Protein AF-A0A5C7PQ08-F1 (afdb_monomer)

Structure (mmCIF, N/CA/C/O backbone):
data_AF-A0A5C7PQ08-F1
#
_entry.id   AF-A0A5C7PQ08-F1
#
loop_
_atom_site.group_PDB
_atom_site.id
_atom_site.type_symbol
_atom_site.label_atom_id
_atom_site.label_alt_id
_atom_site.label_comp_id
_atom_site.label_asym_id
_atom_site.label_entity_id
_atom_site.label_seq_id
_atom_site.pdbx_PDB_ins_code
_atom_site.Cartn_x
_atom_site.Cartn_y
_atom_site.Cartn_z
_atom_site.occupancy
_atom_site.B_iso_or_equiv
_atom_site.auth_seq_id
_atom_site.auth_comp_id
_atom_site.auth_asym_id
_atom_site.auth_atom_id
_atom_site.pdbx_PDB_model_num
ATOM 1 N N . MET A 1 1 ? 17.389 19.402 21.544 1.00 54.69 1 MET A N 1
ATOM 2 C CA . MET A 1 1 ? 16.639 20.593 21.076 1.00 54.69 1 MET A CA 1
ATOM 3 C C . MET A 1 1 ? 16.617 20.713 19.547 1.00 54.69 1 MET A C 1
ATOM 5 O O . MET A 1 1 ? 15.535 20.785 18.984 1.00 54.69 1 MET A O 1
ATOM 9 N N . LEU A 1 2 ? 17.767 20.654 18.856 1.00 36.47 2 LEU A N 1
ATOM 10 C CA . LEU A 1 2 ? 17.849 20.823 17.391 1.00 36.47 2 LEU A CA 1
ATOM 11 C C . LEU A 1 2 ? 17.079 19.755 16.574 1.00 36.47 2 LEU A C 1
ATOM 13 O O . LEU A 1 2 ? 16.359 20.100 15.644 1.00 36.47 2 LEU A O 1
ATOM 17 N N . GLN A 1 3 ? 17.155 18.473 16.960 1.00 40.12 3 GLN A N 1
ATOM 18 C CA . GLN A 1 3 ? 16.410 17.384 16.296 1.00 40.12 3 GLN A CA 1
ATOM 19 C C . GLN A 1 3 ? 14.885 17.507 16.445 1.00 40.12 3 GLN A C 1
ATOM 21 O O . GLN A 1 3 ? 14.147 17.233 15.501 1.00 40.12 3 GLN A O 1
ATOM 26 N N . GLN A 1 4 ? 14.403 17.959 17.608 1.00 39.12 4 GLN A N 1
ATOM 27 C CA . GLN A 1 4 ? 12.971 18.180 17.836 1.00 39.12 4 GLN A CA 1
ATOM 28 C C . GLN A 1 4 ? 12.444 19.338 16.982 1.00 39.12 4 GLN A C 1
ATOM 30 O O . GLN A 1 4 ? 11.354 19.235 16.430 1.00 39.12 4 GLN A O 1
ATOM 35 N N . LEU A 1 5 ? 13.236 20.401 16.801 1.00 36.16 5 LEU A N 1
ATOM 36 C CA . LEU A 1 5 ? 12.884 21.512 15.914 1.00 36.16 5 LEU A CA 1
ATOM 37 C C . LEU A 1 5 ? 12.852 21.089 14.439 1.00 36.16 5 LEU A C 1
ATOM 39 O O . LEU A 1 5 ? 11.948 21.504 13.723 1.00 36.16 5 LEU A O 1
ATOM 43 N N . GLN A 1 6 ? 13.766 20.220 13.991 1.00 44.16 6 GLN A N 1
ATOM 44 C CA . GLN A 1 6 ? 13.742 19.672 12.627 1.00 44.16 6 GLN A CA 1
ATOM 45 C C . GLN A 1 6 ? 12.519 18.777 12.374 1.00 44.16 6 GLN A C 1
ATOM 47 O O . GLN A 1 6 ? 11.877 18.911 11.333 1.00 44.16 6 GLN A O 1
ATOM 52 N N . GLN A 1 7 ? 12.145 17.919 13.332 1.00 44.28 7 GLN A N 1
ATOM 53 C CA . GLN A 1 7 ? 10.903 17.140 13.245 1.00 44.28 7 GLN A CA 1
ATOM 54 C C . GLN A 1 7 ? 9.663 18.038 13.241 1.00 44.28 7 GLN A C 1
ATOM 56 O O . GLN A 1 7 ? 8.755 17.820 12.442 1.00 44.28 7 GLN A O 1
ATOM 61 N N . LEU A 1 8 ? 9.623 19.071 14.088 1.00 41.91 8 LEU A N 1
ATOM 62 C CA . LEU A 1 8 ? 8.496 20.000 14.143 1.00 41.91 8 LEU A CA 1
ATOM 63 C C . LEU A 1 8 ? 8.355 20.788 12.831 1.00 41.91 8 LEU A C 1
ATOM 65 O O . LEU A 1 8 ? 7.246 20.938 12.324 1.00 41.91 8 LEU A O 1
ATOM 69 N N . LEU A 1 9 ? 9.470 21.238 12.246 1.00 45.88 9 LEU A N 1
ATOM 70 C CA . LEU A 1 9 ? 9.483 21.941 10.961 1.00 45.88 9 LEU A CA 1
ATOM 71 C C . LEU A 1 9 ? 9.008 21.032 9.816 1.00 45.88 9 LEU A C 1
ATOM 73 O O . LEU A 1 9 ? 8.234 21.471 8.966 1.00 45.88 9 LEU A O 1
ATOM 77 N N . LEU A 1 10 ? 9.415 19.757 9.827 1.00 47.03 10 LEU A N 1
ATOM 78 C CA . LEU A 1 10 ? 8.931 18.742 8.890 1.00 47.03 10 LEU A CA 1
ATOM 79 C C . LEU A 1 10 ? 7.412 18.556 9.028 1.00 47.03 10 LEU A C 1
ATOM 81 O O . LEU A 1 10 ? 6.697 18.646 8.037 1.00 47.03 10 LEU A O 1
ATOM 85 N N . ILE A 1 11 ? 6.897 18.398 10.252 1.00 55.03 11 ILE A N 1
ATOM 86 C CA . ILE A 1 11 ? 5.456 18.253 10.529 1.00 55.03 11 ILE A CA 1
ATOM 87 C C . ILE A 1 11 ? 4.662 19.488 10.070 1.00 55.03 11 ILE A C 1
ATOM 89 O O . ILE A 1 11 ? 3.579 19.351 9.496 1.00 55.03 11 ILE A O 1
ATOM 93 N N . VAL A 1 12 ? 5.179 20.699 10.300 1.00 50.94 12 VAL A N 1
ATOM 94 C CA . VAL A 1 12 ? 4.525 21.954 9.885 1.00 50.94 12 VAL A CA 1
ATOM 95 C C . VAL A 1 12 ? 4.503 22.092 8.360 1.00 50.94 12 VAL A C 1
ATOM 97 O O . VAL A 1 12 ? 3.466 22.461 7.804 1.00 50.94 12 VAL A O 1
ATOM 100 N N . ASN A 1 13 ? 5.594 21.742 7.673 1.00 47.81 13 ASN A N 1
ATOM 101 C CA . ASN A 1 13 ? 5.648 21.744 6.209 1.00 47.81 13 ASN A CA 1
ATOM 102 C C . ASN A 1 13 ? 4.727 20.678 5.599 1.00 47.81 13 ASN A C 1
ATOM 104 O O . ASN A 1 13 ? 4.010 20.968 4.643 1.00 47.81 13 ASN A O 1
ATOM 108 N N . LEU A 1 14 ? 4.650 19.491 6.210 1.00 53.38 14 LEU A N 1
ATOM 109 C CA . LEU A 1 14 ? 3.716 18.437 5.809 1.00 53.38 14 LEU A CA 1
ATOM 110 C C . LEU A 1 14 ? 2.252 18.894 5.915 1.00 53.38 14 LEU A C 1
ATOM 112 O O . LEU A 1 14 ? 1.436 18.511 5.084 1.00 53.38 14 LEU A O 1
ATOM 116 N N . ARG A 1 15 ? 1.891 19.730 6.902 1.00 51.47 15 ARG A N 1
ATOM 117 C CA . ARG A 1 15 ? 0.507 20.214 7.084 1.00 51.47 15 ARG A CA 1
ATOM 118 C C . ARG A 1 15 ? 0.070 21.268 6.064 1.00 51.47 15 ARG A C 1
ATOM 120 O O . ARG A 1 15 ? -1.114 21.300 5.743 1.00 51.47 15 ARG A O 1
ATOM 127 N N . LYS A 1 16 ? 0.978 22.107 5.556 1.00 46.09 16 LYS A N 1
ATOM 128 C CA . LYS A 1 16 ? 0.630 23.223 4.653 1.00 46.09 16 LYS A CA 1
ATOM 129 C C . LYS A 1 16 ? 0.337 22.812 3.205 1.00 46.09 16 LYS A C 1
ATOM 1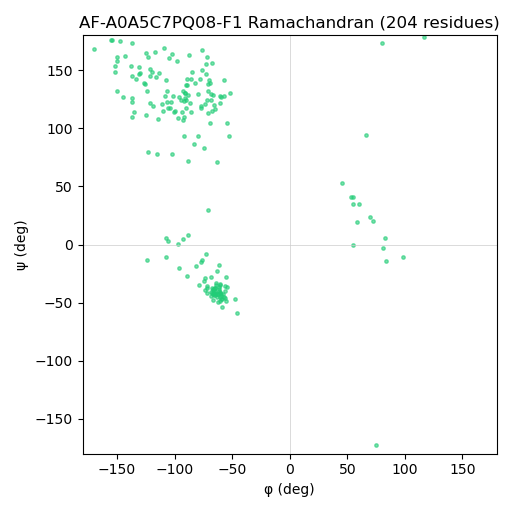31 O O . LYS A 1 16 ? -0.251 23.605 2.484 1.00 46.09 16 LYS A O 1
ATOM 136 N N . ASN A 1 17 ? 0.694 21.595 2.791 1.00 48.34 17 ASN A N 1
ATOM 137 C CA . ASN A 1 17 ? 0.683 21.215 1.373 1.00 48.34 17 ASN A CA 1
ATOM 138 C C . ASN A 1 17 ? -0.450 20.244 0.960 1.00 48.34 17 ASN A C 1
ATOM 140 O O . ASN A 1 17 ? -0.489 19.794 -0.179 1.00 48.34 17 ASN A O 1
ATOM 144 N N . TYR A 1 18 ? -1.392 19.896 1.842 1.00 47.91 18 TYR A N 1
ATOM 145 C CA . TYR A 1 18 ? -2.440 18.904 1.539 1.00 47.91 18 TYR A CA 1
ATOM 146 C C . TYR A 1 18 ? -3.701 19.502 0.887 1.00 47.91 18 TYR A C 1
ATOM 148 O O . TYR A 1 18 ? -4.767 19.495 1.496 1.00 47.91 18 TYR A O 1
ATOM 156 N N . ASP A 1 19 ? -3.602 19.913 -0.378 1.00 44.25 19 ASP A N 1
ATOM 157 C CA . ASP A 1 19 ? -4.762 20.166 -1.250 1.00 44.25 19 ASP A CA 1
ATOM 158 C C . ASP A 1 19 ? -4.951 18.998 -2.228 1.00 44.25 19 ASP A C 1
ATOM 160 O O . ASP A 1 19 ? -4.548 19.065 -3.384 1.00 44.25 19 ASP A O 1
ATOM 164 N N . GLY A 1 20 ? -5.522 17.888 -1.739 1.00 46.56 20 GLY A N 1
ATOM 165 C CA . GLY A 1 20 ? -6.242 16.861 -2.521 1.00 46.56 20 GLY A CA 1
ATOM 166 C C . GLY A 1 20 ? -5.563 16.168 -3.720 1.00 46.56 20 GLY A C 1
ATOM 167 O O . GLY A 1 20 ? -6.192 15.313 -4.338 1.00 46.56 20 GLY A O 1
ATOM 168 N N . GLY A 1 21 ? -4.317 16.494 -4.065 1.00 48.38 21 GLY A N 1
ATOM 169 C CA . GLY A 1 21 ? -3.611 16.018 -5.252 1.00 48.38 21 GLY A CA 1
ATOM 170 C C . GLY A 1 21 ? -2.320 15.276 -4.912 1.00 48.38 21 GLY A C 1
ATOM 171 O O . GLY A 1 21 ? -1.615 15.616 -3.967 1.00 48.38 21 GLY A O 1
ATOM 172 N N . SER A 1 22 ? -2.000 14.253 -5.712 1.00 56.38 22 SER A N 1
ATOM 173 C CA . SER A 1 22 ? -0.781 13.437 -5.617 1.00 56.38 22 SER A CA 1
ATOM 174 C C . SER A 1 22 ? 0.493 14.299 -5.613 1.00 56.38 22 SER A C 1
ATOM 176 O O . SER A 1 22 ? 1.058 14.585 -6.672 1.00 56.38 22 SER A O 1
ATOM 178 N N . MET A 1 23 ? 1.001 14.647 -4.433 1.00 60.62 23 MET A N 1
ATOM 179 C CA . MET A 1 23 ? 2.269 15.363 -4.295 1.00 60.62 23 MET A CA 1
ATOM 180 C C . MET A 1 23 ? 3.476 14.445 -4.507 1.00 60.62 23 MET A C 1
ATOM 182 O O . MET A 1 23 ? 3.423 13.246 -4.226 1.00 60.62 23 MET A O 1
ATOM 186 N N . ARG A 1 24 ? 4.576 15.024 -5.000 1.00 70.50 24 ARG A N 1
ATOM 187 C CA . ARG A 1 24 ? 5.900 14.389 -4.966 1.00 70.50 24 ARG A CA 1
ATOM 188 C C . ARG A 1 24 ? 6.362 14.316 -3.513 1.00 70.50 24 ARG A C 1
ATOM 190 O O . ARG A 1 24 ? 6.352 15.337 -2.838 1.00 70.50 24 ARG A O 1
ATOM 197 N N . LEU A 1 25 ? 6.788 13.137 -3.074 1.00 83.50 25 LEU A N 1
ATOM 198 C CA . LEU A 1 25 ? 7.437 12.968 -1.776 1.00 83.50 25 LEU A CA 1
ATOM 199 C C . LEU A 1 25 ? 8.942 13.151 -1.934 1.00 83.50 25 LEU A C 1
ATOM 201 O O . LEU A 1 25 ? 9.544 12.616 -2.870 1.00 83.50 25 LEU A O 1
ATOM 205 N N . SER A 1 26 ? 9.560 13.875 -1.005 1.00 88.19 26 SER A N 1
ATOM 206 C CA . SER A 1 26 ? 10.999 13.764 -0.788 1.00 88.19 26 SER A CA 1
ATOM 207 C C . SER A 1 26 ? 11.331 12.429 -0.118 1.00 88.19 26 SER A C 1
ATOM 209 O O . SER A 1 26 ? 10.485 11.778 0.501 1.00 88.19 26 SER A O 1
ATOM 211 N N . ARG A 1 27 ? 12.601 12.022 -0.205 1.00 88.00 27 ARG A N 1
ATOM 212 C CA . ARG A 1 27 ? 13.084 10.808 0.463 1.00 88.00 27 ARG A CA 1
ATOM 213 C C . ARG A 1 27 ? 12.846 10.850 1.977 1.00 88.00 27 ARG A C 1
ATOM 215 O O . ARG A 1 27 ? 12.380 9.866 2.535 1.00 88.00 27 ARG A O 1
ATOM 222 N N . ALA A 1 28 ? 13.144 11.980 2.619 1.00 89.31 28 ALA A N 1
ATOM 223 C CA . ALA A 1 28 ? 12.996 12.130 4.064 1.00 89.31 28 ALA A CA 1
ATOM 224 C C . ALA A 1 28 ? 11.524 12.061 4.505 1.00 89.31 28 ALA A C 1
ATOM 226 O O . ALA A 1 28 ? 11.219 11.450 5.525 1.00 89.31 28 ALA A O 1
ATOM 227 N N . GLU A 1 29 ? 10.602 12.639 3.727 1.00 90.25 29 GLU A N 1
ATOM 228 C CA . GLU A 1 29 ? 9.163 12.532 4.001 1.00 90.25 29 GLU A CA 1
ATOM 229 C C . GLU A 1 29 ? 8.667 11.097 3.838 1.00 90.25 29 GLU A C 1
ATOM 231 O O . GLU A 1 29 ? 7.919 10.616 4.686 1.00 90.25 29 GLU A O 1
ATOM 236 N N . LEU A 1 30 ? 9.112 10.391 2.791 1.00 91.19 30 LEU A N 1
ATOM 237 C CA . LEU A 1 30 ? 8.786 8.978 2.616 1.00 91.19 30 LEU A CA 1
ATOM 238 C C . LEU A 1 30 ? 9.276 8.154 3.814 1.00 91.19 30 LEU A C 1
ATOM 240 O O . LEU A 1 30 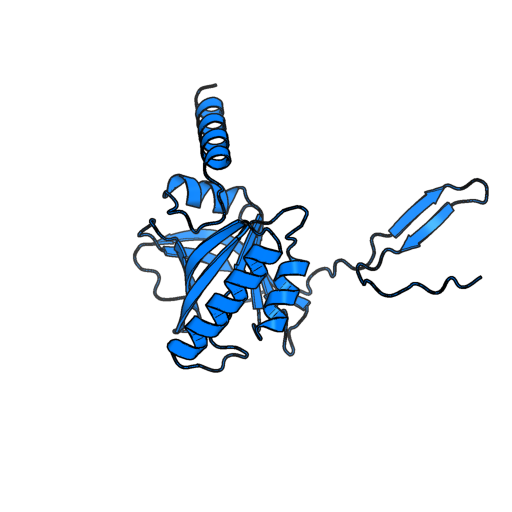? 8.476 7.464 4.434 1.00 91.19 30 LEU A O 1
ATOM 244 N N . GLU A 1 31 ? 10.557 8.254 4.175 1.00 91.69 31 GLU A N 1
ATOM 245 C CA . GLU A 1 31 ? 11.129 7.523 5.316 1.00 91.69 31 GLU A CA 1
ATOM 246 C C . GLU A 1 31 ? 10.387 7.851 6.623 1.00 91.69 31 GLU A C 1
ATOM 248 O O . GLU A 1 31 ? 10.030 6.944 7.379 1.00 91.69 31 GLU A O 1
ATOM 253 N N . HIS A 1 32 ? 10.067 9.129 6.856 1.00 91.12 32 HIS A N 1
ATOM 254 C CA . HIS A 1 32 ? 9.273 9.549 8.007 1.00 91.12 32 HIS A CA 1
ATOM 255 C C . HIS A 1 32 ? 7.891 8.889 8.020 1.00 91.12 32 HIS A C 1
ATOM 257 O O . HIS A 1 32 ? 7.473 8.366 9.055 1.00 91.12 32 HIS A O 1
ATOM 263 N N . HIS A 1 33 ? 7.186 8.889 6.888 1.00 91.50 33 HIS A N 1
ATOM 264 C CA . HIS A 1 33 ? 5.879 8.258 6.780 1.00 91.50 33 HIS A CA 1
ATOM 265 C C . HIS A 1 33 ? 5.959 6.754 7.037 1.00 91.50 33 HIS A C 1
ATOM 267 O O . HIS A 1 33 ? 5.209 6.257 7.878 1.00 91.50 33 HIS A O 1
ATOM 273 N N . LEU A 1 34 ? 6.885 6.050 6.381 1.00 91.44 34 LEU A N 1
ATOM 274 C CA . LEU A 1 34 ? 7.068 4.603 6.526 1.00 91.44 34 LEU A CA 1
ATOM 275 C C . LEU A 1 34 ? 7.311 4.196 7.991 1.00 91.44 34 LEU A C 1
ATOM 277 O O . LEU A 1 34 ? 6.822 3.158 8.432 1.00 91.44 34 LEU A O 1
ATOM 281 N N . GLN A 1 35 ? 8.020 5.025 8.761 1.00 91.19 35 GLN A N 1
ATOM 282 C CA . GLN A 1 35 ? 8.360 4.738 10.158 1.00 91.19 35 GLN A CA 1
ATOM 283 C C . GLN A 1 35 ? 7.319 5.211 11.180 1.00 91.19 35 GLN A C 1
ATOM 285 O O . GLN A 1 35 ? 7.238 4.638 12.261 1.00 91.19 35 GLN A O 1
ATOM 290 N N . ASN A 1 36 ? 6.539 6.257 10.885 1.00 89.62 36 ASN A N 1
ATOM 291 C CA . ASN A 1 36 ? 5.752 6.953 11.916 1.00 89.62 36 ASN A CA 1
ATOM 292 C C . ASN A 1 36 ? 4.247 7.033 11.627 1.00 89.62 36 ASN A C 1
ATOM 294 O O . ASN A 1 36 ? 3.476 7.382 12.521 1.00 89.62 36 ASN A O 1
ATOM 298 N N . SER A 1 37 ? 3.811 6.734 10.402 1.00 92.44 37 SER A N 1
ATOM 299 C CA . SER A 1 37 ? 2.410 6.874 9.981 1.00 92.44 37 SER A CA 1
ATOM 300 C C . SER A 1 37 ? 1.686 5.527 9.883 1.00 92.44 37 SER A C 1
ATOM 302 O O . SER A 1 37 ? 2.313 4.473 9.778 1.00 92.44 37 SER A O 1
ATOM 304 N N . GLY A 1 38 ? 0.352 5.583 9.915 1.00 95.00 38 GLY A N 1
ATOM 305 C CA . GLY A 1 38 ? -0.523 4.503 9.460 1.00 95.00 38 GLY A CA 1
ATOM 306 C C . GLY A 1 38 ? -0.871 4.700 7.987 1.00 95.00 38 GLY A C 1
ATOM 307 O O . GLY A 1 38 ? -1.247 5.806 7.587 1.00 95.00 38 GLY A O 1
ATOM 308 N N . MET A 1 39 ? -0.708 3.662 7.174 1.00 96.38 39 MET A N 1
ATOM 309 C CA . MET A 1 39 ? -0.995 3.697 5.745 1.00 96.38 39 MET A CA 1
ATOM 310 C C . MET A 1 39 ? -1.423 2.338 5.189 1.00 96.38 39 MET A C 1
ATOM 312 O O . MET A 1 39 ? -1.170 1.294 5.788 1.00 96.38 39 MET A O 1
ATOM 316 N N . THR A 1 40 ? -2.056 2.361 4.022 1.00 97.38 40 THR A N 1
ATOM 317 C CA . THR A 1 40 ? -2.387 1.180 3.223 1.00 97.38 40 THR A CA 1
ATOM 318 C C . THR A 1 40 ? -1.863 1.347 1.805 1.00 97.38 40 THR A C 1
ATOM 320 O O . THR A 1 40 ? -2.020 2.415 1.216 1.00 97.38 40 THR A O 1
ATOM 323 N N . PHE A 1 41 ? -1.308 0.284 1.235 1.00 95.88 41 PHE A N 1
ATOM 324 C CA . PHE A 1 41 ? -0.990 0.188 -0.183 1.00 95.88 41 PHE A CA 1
ATOM 325 C C . PHE A 1 41 ? -2.053 -0.644 -0.891 1.00 95.88 41 PHE A C 1
ATOM 327 O O . PHE A 1 41 ? -2.368 -1.754 -0.459 1.00 95.88 41 PHE A O 1
ATOM 334 N N . MET A 1 42 ? -2.621 -0.092 -1.962 1.00 94.81 42 MET A N 1
ATOM 335 C CA . MET A 1 42 ? -3.683 -0.743 -2.725 1.00 94.81 42 MET A CA 1
ATOM 336 C C . MET A 1 42 ? -3.675 -0.297 -4.190 1.00 94.81 42 MET A C 1
ATOM 338 O O . MET A 1 42 ? -3.368 0.857 -4.496 1.00 94.81 42 MET A O 1
ATOM 342 N N . THR A 1 43 ? -4.079 -1.198 -5.082 1.00 95.94 43 THR A N 1
ATOM 343 C CA . THR A 1 43 ? -4.433 -0.911 -6.475 1.00 95.94 43 THR A CA 1
ATOM 344 C C . THR A 1 43 ? -5.842 -1.418 -6.797 1.00 95.94 43 THR A C 1
ATOM 346 O O . THR A 1 43 ? -6.426 -2.187 -6.035 1.00 95.94 43 THR A O 1
ATOM 349 N N . ALA A 1 44 ? -6.418 -0.963 -7.907 1.00 96.00 44 ALA A N 1
ATOM 350 C CA . ALA A 1 44 ? -7.601 -1.567 -8.519 1.00 96.00 44 ALA A CA 1
ATOM 351 C C . ALA A 1 44 ? -7.273 -2.368 -9.791 1.00 96.00 44 ALA A C 1
ATOM 353 O O . ALA A 1 44 ? -8.195 -2.854 -10.460 1.00 96.00 44 ALA A O 1
ATOM 354 N N . GLU A 1 45 ? -5.991 -2.465 -10.144 1.00 94.50 45 GLU A N 1
ATOM 355 C CA . GLU A 1 45 ? -5.501 -3.216 -11.297 1.00 94.50 45 GLU A CA 1
ATOM 356 C C . GLU A 1 45 ? -5.586 -4.725 -11.058 1.00 94.50 45 GLU A C 1
ATOM 358 O O . GLU A 1 45 ? -5.642 -5.188 -9.918 1.00 94.50 45 GLU A O 1
ATOM 363 N N . ASN A 1 46 ? -5.657 -5.472 -12.159 1.00 91.44 46 ASN A N 1
ATOM 364 C CA . ASN A 1 46 ? -5.612 -6.935 -12.198 1.00 91.44 46 ASN A CA 1
ATOM 365 C C . ASN A 1 46 ? -6.506 -7.637 -11.144 1.00 91.44 46 ASN A C 1
ATOM 367 O O . ASN A 1 46 ? -6.025 -8.457 -10.354 1.00 91.44 46 ASN A O 1
ATOM 371 N N . PRO A 1 47 ? -7.811 -7.302 -11.079 1.00 93.00 47 PRO A N 1
ATOM 372 C CA . PRO A 1 47 ? -8.716 -7.841 -10.070 1.00 93.00 47 PRO A CA 1
ATOM 373 C C . PRO A 1 47 ? -8.758 -9.367 -10.120 1.00 93.00 47 PRO A C 1
ATOM 375 O O . PRO A 1 47 ? -8.756 -9.963 -11.193 1.00 93.00 47 PRO A O 1
ATOM 378 N N . SER A 1 48 ? -8.834 -10.000 -8.952 1.00 87.81 48 SER A N 1
ATOM 379 C CA . SER A 1 48 ? -8.901 -11.457 -8.810 1.00 87.81 48 SER A CA 1
ATOM 380 C C . SER A 1 48 ? -7.740 -12.178 -9.506 1.00 87.81 48 SER A C 1
ATOM 382 O O . SER A 1 48 ? -7.925 -13.260 -10.056 1.00 87.81 48 SER A O 1
ATOM 384 N N . ALA A 1 49 ? -6.555 -11.553 -9.501 1.00 83.44 49 ALA A N 1
ATOM 385 C CA . ALA A 1 49 ? -5.348 -12.014 -10.190 1.00 83.44 49 ALA A CA 1
ATOM 386 C C . ALA A 1 49 ? -5.513 -12.182 -11.715 1.00 83.44 49 ALA A C 1
ATOM 388 O O . ALA A 1 49 ? -4.718 -12.861 -12.365 1.00 83.44 49 ALA A O 1
ATOM 389 N N . GLN A 1 50 ? -6.530 -11.552 -12.308 1.00 88.75 50 GLN A N 1
ATOM 390 C CA . GLN A 1 50 ? -6.755 -11.562 -13.745 1.00 88.75 50 GLN A CA 1
ATOM 391 C C . GLN A 1 50 ? -6.097 -10.339 -14.381 1.00 88.75 50 GLN A C 1
ATOM 393 O O . GLN A 1 50 ? -6.541 -9.212 -14.168 1.00 88.75 50 GLN A O 1
ATOM 398 N N . ALA A 1 51 ? -5.072 -10.564 -15.204 1.00 90.12 51 ALA A N 1
ATOM 399 C CA . ALA A 1 51 ? -4.441 -9.496 -15.970 1.00 90.12 51 ALA A CA 1
ATOM 400 C C . ALA A 1 51 ? -5.459 -8.823 -16.908 1.00 90.12 51 ALA A C 1
ATOM 402 O O . ALA A 1 51 ? -6.127 -9.493 -17.699 1.00 90.12 51 ALA A O 1
ATOM 403 N N . LEU A 1 52 ? -5.559 -7.497 -16.822 1.00 91.75 52 LEU A N 1
ATOM 404 C CA . LEU A 1 52 ? -6.374 -6.680 -17.723 1.00 91.75 52 LEU A CA 1
ATOM 405 C C . LEU A 1 52 ? -5.491 -5.860 -18.663 1.00 91.75 52 LEU A C 1
ATOM 407 O O . LEU A 1 52 ? -4.278 -5.739 -18.477 1.00 91.75 52 LEU A O 1
ATOM 411 N N . THR A 1 53 ? -6.105 -5.249 -19.675 1.00 93.19 53 THR A N 1
ATOM 412 C CA . THR A 1 53 ? -5.385 -4.316 -20.543 1.00 93.19 53 THR A CA 1
ATOM 413 C C . THR A 1 53 ? -4.979 -3.045 -19.779 1.00 93.19 53 THR A C 1
ATOM 415 O O . THR A 1 53 ? -5.655 -2.642 -18.823 1.00 93.19 53 THR A O 1
ATOM 418 N N . PRO A 1 54 ? -3.934 -2.322 -20.230 1.00 92.06 54 PRO A N 1
ATOM 419 C CA . PRO A 1 54 ? -3.522 -1.065 -19.599 1.00 92.06 54 PRO A CA 1
ATOM 420 C C . PRO A 1 54 ? -4.648 -0.024 -19.485 1.00 92.06 54 PRO A C 1
ATOM 422 O O . PRO A 1 54 ? -4.740 0.688 -18.486 1.00 92.06 54 PRO A O 1
ATOM 425 N N . ASN A 1 55 ? -5.541 0.056 -20.479 1.00 94.19 55 ASN A N 1
ATOM 426 C CA . ASN A 1 55 ? -6.656 1.009 -20.474 1.00 94.19 55 ASN A CA 1
ATOM 427 C C . ASN A 1 55 ? -7.748 0.644 -19.460 1.00 94.19 55 ASN A C 1
ATOM 429 O O . ASN A 1 55 ? -8.322 1.537 -18.823 1.00 94.19 55 ASN A O 1
ATOM 433 N N . GLU A 1 56 ? -8.035 -0.646 -19.293 1.00 95.44 56 GLU A N 1
ATOM 434 C CA . GLU A 1 56 ? -8.972 -1.133 -18.279 1.00 95.44 56 GLU A CA 1
ATOM 435 C C . GLU A 1 56 ? -8.412 -0.894 -16.878 1.00 95.44 56 GLU A C 1
ATOM 437 O O . GLU A 1 56 ? -9.089 -0.282 -16.048 1.00 95.44 56 GLU A O 1
ATOM 442 N N . ASN A 1 57 ? -7.148 -1.263 -16.650 1.00 94.88 57 ASN A N 1
ATOM 443 C CA . ASN A 1 57 ? -6.425 -1.002 -15.406 1.00 94.88 57 ASN A CA 1
ATOM 444 C C . ASN A 1 57 ? -6.424 0.494 -15.054 1.00 94.88 57 ASN A C 1
ATOM 446 O O . ASN A 1 57 ? -6.863 0.881 -13.968 1.00 94.88 57 ASN A O 1
ATOM 450 N N . ALA A 1 58 ? -6.085 1.364 -16.010 1.00 93.69 58 ALA A N 1
ATOM 451 C CA . ALA A 1 58 ? -6.129 2.811 -15.811 1.00 93.69 58 ALA A CA 1
ATOM 452 C C . ALA A 1 58 ? -7.546 3.329 -15.497 1.00 93.69 58 ALA A C 1
ATOM 454 O O . ALA A 1 58 ? -7.711 4.258 -14.704 1.00 93.69 58 ALA A O 1
ATOM 455 N N . THR A 1 59 ? -8.587 2.753 -16.105 1.00 95.88 59 THR A N 1
ATOM 456 C CA . THR A 1 59 ? -9.983 3.134 -15.835 1.00 95.88 59 THR A CA 1
ATOM 457 C C . THR A 1 59 ? -10.410 2.740 -14.426 1.00 95.88 59 THR A C 1
ATOM 459 O O . THR A 1 59 ? -10.992 3.564 -13.716 1.00 95.88 59 THR A O 1
ATOM 462 N N . ARG A 1 60 ? -10.072 1.524 -13.991 1.00 96.50 60 ARG A N 1
ATOM 463 C CA . ARG A 1 60 ? -10.350 1.038 -12.634 1.00 96.50 60 ARG A CA 1
ATOM 464 C C . ARG A 1 60 ? -9.617 1.865 -11.584 1.00 96.50 60 ARG A C 1
ATOM 466 O O . ARG A 1 60 ? -10.246 2.319 -10.632 1.00 96.50 60 ARG A O 1
ATOM 473 N N . ASN A 1 61 ? -8.337 2.161 -11.802 1.00 95.25 61 ASN A N 1
ATOM 474 C CA . ASN A 1 61 ? -7.561 2.995 -10.887 1.00 95.25 61 ASN A CA 1
ATOM 475 C C . ASN A 1 61 ? -8.077 4.436 -10.800 1.00 95.25 61 ASN A C 1
ATOM 477 O O . ASN A 1 61 ? -8.166 4.985 -9.706 1.00 95.25 61 ASN A O 1
ATOM 481 N N . ARG A 1 62 ? -8.536 5.034 -11.908 1.00 95.50 62 ARG A N 1
ATOM 482 C CA . ARG A 1 62 ? -9.236 6.331 -11.851 1.00 95.50 62 ARG A CA 1
ATOM 483 C C . ARG A 1 62 ? -10.515 6.271 -11.016 1.00 95.50 62 ARG A C 1
ATOM 485 O O . ARG A 1 62 ? -10.873 7.266 -10.389 1.00 95.50 62 ARG A O 1
ATOM 492 N N . GLN A 1 63 ? -11.227 5.146 -11.022 1.00 96.50 63 GLN A N 1
ATOM 493 C CA . GLN A 1 63 ? -12.427 4.979 -10.204 1.00 96.50 63 GLN A CA 1
ATOM 494 C C . GLN A 1 63 ? -12.075 4.803 -8.720 1.00 96.50 63 GLN A C 1
ATOM 496 O O . GLN A 1 6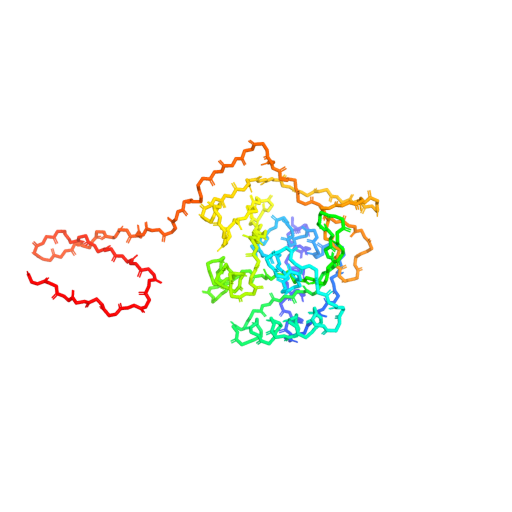3 ? -12.727 5.424 -7.878 1.00 96.50 63 GLN A O 1
ATOM 501 N N . LEU A 1 64 ? -11.004 4.062 -8.411 1.00 96.12 64 LEU A N 1
ATOM 502 C CA . LEU A 1 64 ? -10.451 3.968 -7.059 1.00 96.12 64 LEU A CA 1
ATOM 503 C C . LEU A 1 64 ? -10.040 5.347 -6.539 1.00 96.12 64 LEU A C 1
ATOM 505 O O . LEU A 1 64 ? -10.446 5.726 -5.447 1.00 96.12 64 LEU A O 1
ATOM 509 N N . GLU A 1 65 ? -9.325 6.136 -7.342 1.00 95.44 65 GLU A N 1
ATOM 510 C CA . GLU A 1 65 ? -8.926 7.500 -6.981 1.00 95.44 65 GLU A CA 1
ATOM 511 C C . GLU A 1 65 ? -10.132 8.377 -6.627 1.00 95.44 65 GLU A C 1
ATOM 513 O O . GLU A 1 65 ? -10.134 9.035 -5.590 1.00 95.44 65 GLU A O 1
ATOM 518 N N . LYS A 1 66 ? -11.201 8.331 -7.435 1.00 94.50 66 LYS A N 1
ATOM 519 C CA . LYS A 1 66 ? -12.447 9.061 -7.150 1.00 94.50 66 LYS A CA 1
ATOM 520 C C . LYS A 1 66 ? -13.090 8.621 -5.837 1.00 94.50 66 LYS A C 1
ATOM 522 O O . LYS A 1 66 ? -13.601 9.464 -5.104 1.00 94.50 66 LYS A O 1
ATOM 527 N N . ASP A 1 67 ? -13.101 7.323 -5.547 1.00 95.69 67 ASP A N 1
ATOM 528 C CA . ASP A 1 67 ? -13.661 6.806 -4.297 1.00 95.69 67 ASP A CA 1
ATOM 529 C C . ASP A 1 67 ? -12.811 7.214 -3.087 1.00 95.69 67 ASP A C 1
ATOM 531 O O . ASP A 1 67 ? -13.364 7.651 -2.079 1.00 95.69 67 ASP A O 1
ATOM 535 N N . LEU A 1 68 ? -11.481 7.180 -3.206 1.00 94.19 68 LEU A N 1
ATOM 536 C CA . LEU A 1 68 ? -10.564 7.686 -2.183 1.00 94.19 68 LEU A CA 1
ATOM 537 C C . LEU A 1 68 ? -10.777 9.185 -1.934 1.00 94.19 68 LEU A C 1
ATOM 539 O O . LEU A 1 68 ? -10.898 9.606 -0.784 1.00 94.19 68 LEU A O 1
ATOM 543 N N . SER A 1 69 ? -10.908 9.992 -2.990 1.00 91.94 69 SER A N 1
ATOM 544 C CA . SER A 1 69 ? -11.210 11.422 -2.861 1.00 91.94 69 SER A CA 1
ATOM 545 C C . SER A 1 69 ? -12.559 11.675 -2.180 1.00 91.94 69 SER A C 1
ATOM 547 O O . SER A 1 69 ? -12.649 12.557 -1.330 1.00 91.94 69 SER A O 1
ATOM 549 N N . ARG A 1 70 ? -13.601 10.887 -2.487 1.00 91.25 70 ARG A N 1
ATOM 550 C CA . ARG A 1 70 ? -14.920 10.989 -1.826 1.00 91.25 70 ARG A CA 1
ATOM 551 C C . ARG A 1 70 ? -14.866 10.661 -0.336 1.00 91.25 70 ARG A C 1
ATOM 553 O O . ARG A 1 70 ? -15.605 11.262 0.437 1.00 91.25 70 ARG A O 1
ATOM 560 N N . LEU A 1 71 ? -13.987 9.745 0.069 1.00 90.88 71 LEU A N 1
ATOM 561 C CA . LEU A 1 71 ? -13.726 9.446 1.481 1.00 90.88 71 LEU A CA 1
ATOM 562 C C . LEU A 1 71 ? -12.925 10.553 2.190 1.00 90.88 71 LEU A C 1
ATOM 564 O O . LEU A 1 71 ? -12.756 10.502 3.408 1.00 90.88 71 LEU A O 1
ATOM 568 N N . GLY A 1 72 ? -12.417 11.546 1.453 1.00 90.56 72 GLY A N 1
ATOM 569 C CA . GLY A 1 72 ? -11.483 12.540 1.976 1.00 90.56 72 GLY A CA 1
ATOM 570 C C . GLY A 1 72 ? -10.105 11.948 2.278 1.00 90.56 72 GLY A C 1
ATOM 571 O O . GLY A 1 72 ? -9.380 12.476 3.123 1.00 90.56 72 GLY A O 1
ATOM 572 N N . ALA A 1 73 ? -9.748 10.836 1.627 1.00 92.56 73 ALA A N 1
ATOM 573 C CA . ALA A 1 73 ? -8.479 10.169 1.852 1.00 92.56 73 ALA A CA 1
ATOM 574 C C . ALA A 1 73 ? -7.309 11.003 1.332 1.00 92.56 73 ALA A C 1
ATOM 576 O O . ALA A 1 73 ? -7.343 11.572 0.240 1.00 92.56 73 ALA A O 1
ATOM 577 N N . LYS A 1 74 ? -6.234 11.012 2.117 1.00 92.69 74 LYS A N 1
ATOM 578 C CA . LYS A 1 74 ? -4.929 11.526 1.711 1.00 92.69 74 LYS A CA 1
ATOM 579 C C . LYS A 1 74 ? -4.130 10.375 1.121 1.00 92.69 74 LYS A C 1
ATOM 581 O O . LYS A 1 74 ? -3.987 9.347 1.778 1.00 92.69 74 LYS A O 1
ATOM 586 N N . PHE A 1 75 ? -3.610 10.531 -0.091 1.00 93.25 75 PHE A N 1
ATOM 587 C CA . PHE A 1 75 ? -2.838 9.474 -0.738 1.00 93.25 75 PHE A CA 1
ATOM 588 C C . PHE A 1 75 ? -1.775 10.008 -1.702 1.00 93.25 75 PHE A C 1
ATOM 590 O O . PHE A 1 75 ? -1.894 11.107 -2.244 1.00 93.25 75 PHE A O 1
ATOM 597 N N . HIS A 1 76 ? -0.761 9.183 -1.962 1.00 92.38 76 HIS A N 1
ATOM 598 C CA . HIS A 1 76 ? 0.200 9.378 -3.048 1.00 92.38 76 HIS A CA 1
ATOM 599 C C . HIS A 1 76 ? 0.097 8.245 -4.057 1.00 92.38 76 HIS A C 1
ATOM 601 O O . HIS A 1 76 ? -0.087 7.087 -3.685 1.00 92.38 76 HIS A O 1
ATOM 607 N N . ARG A 1 77 ? 0.289 8.568 -5.337 1.00 92.38 77 ARG A N 1
ATOM 608 C CA . ARG A 1 77 ? 0.510 7.544 -6.359 1.00 92.38 77 ARG A CA 1
ATOM 609 C C . ARG A 1 77 ? 1.893 6.927 -6.172 1.00 92.38 77 ARG A C 1
ATOM 611 O O . ARG A 1 77 ? 2.890 7.645 -6.042 1.00 92.38 77 ARG A O 1
ATOM 618 N N . VAL A 1 78 ? 1.941 5.605 -6.197 1.00 93.75 78 VAL A N 1
ATOM 619 C CA . VAL A 1 78 ? 3.166 4.809 -6.134 1.00 93.75 78 VAL A CA 1
ATOM 620 C C . VAL A 1 78 ? 3.136 3.771 -7.250 1.00 93.75 78 VAL A C 1
ATOM 622 O O . VAL A 1 78 ? 2.068 3.371 -7.704 1.00 93.75 78 VAL A O 1
ATOM 625 N N . ARG A 1 79 ? 4.302 3.345 -7.722 1.00 93.25 79 ARG A N 1
ATOM 626 C CA . ARG A 1 79 ? 4.414 2.193 -8.619 1.00 93.25 79 ARG A CA 1
ATOM 627 C C . ARG A 1 79 ? 4.710 0.965 -7.778 1.00 93.25 79 ARG A C 1
ATOM 629 O O . ARG A 1 79 ? 5.677 0.990 -7.022 1.00 93.25 79 ARG A O 1
ATOM 636 N N . GLY A 1 80 ? 3.886 -0.063 -7.894 1.00 91.56 80 GLY A N 1
ATOM 637 C CA . GLY A 1 80 ? 4.104 -1.362 -7.276 1.00 91.56 80 GLY A CA 1
ATOM 638 C C . GLY A 1 80 ? 4.709 -2.352 -8.263 1.00 91.56 80 GLY A C 1
ATOM 639 O O . GLY A 1 80 ? 4.568 -2.198 -9.479 1.00 91.56 80 GLY A O 1
ATOM 640 N N . ARG A 1 81 ? 5.365 -3.380 -7.735 1.00 89.81 81 ARG A N 1
ATOM 641 C CA . ARG A 1 81 ? 5.574 -4.635 -8.450 1.00 89.81 81 ARG A CA 1
ATOM 642 C C . ARG A 1 81 ? 5.333 -5.794 -7.497 1.00 89.81 81 ARG A C 1
ATOM 644 O O . ARG A 1 81 ? 5.907 -5.796 -6.406 1.00 89.81 81 ARG A O 1
ATOM 651 N N . TYR A 1 82 ? 4.463 -6.714 -7.892 1.00 83.06 82 TYR A N 1
ATOM 652 C CA . TYR A 1 82 ? 4.098 -7.876 -7.093 1.00 83.06 82 TYR A CA 1
ATOM 653 C C . TYR A 1 82 ? 3.851 -9.079 -8.006 1.00 83.06 82 TYR A C 1
ATOM 655 O O . TYR A 1 82 ? 3.078 -8.989 -8.962 1.00 83.06 82 TYR A O 1
ATOM 663 N N . GLY A 1 83 ? 4.512 -10.206 -7.730 1.00 79.00 83 GLY A N 1
ATOM 664 C CA . GLY A 1 83 ? 4.344 -11.437 -8.509 1.00 79.00 83 GLY A CA 1
ATOM 665 C C . GLY A 1 83 ? 4.712 -11.265 -9.986 1.00 79.00 83 GLY A C 1
ATOM 666 O O . GLY A 1 83 ? 4.057 -11.822 -10.864 1.00 79.00 83 GLY A O 1
ATOM 667 N N . GLY A 1 84 ? 5.721 -10.441 -10.272 1.00 81.81 84 GLY A N 1
ATOM 668 C CA . GLY A 1 84 ? 6.198 -10.150 -11.622 1.00 81.81 84 GLY A CA 1
ATOM 669 C C . GLY A 1 84 ? 5.437 -9.057 -12.381 1.00 81.81 84 GLY A C 1
ATOM 670 O O . GLY A 1 84 ? 5.989 -8.551 -13.361 1.00 81.81 84 GLY A O 1
ATOM 671 N N . ASN A 1 85 ? 4.253 -8.637 -11.922 1.00 82.69 85 ASN A N 1
ATOM 672 C CA . ASN A 1 85 ? 3.451 -7.594 -12.566 1.00 82.69 85 ASN A CA 1
ATOM 673 C C . ASN A 1 85 ? 3.752 -6.222 -11.970 1.00 82.69 85 ASN A C 1
ATOM 675 O O . ASN A 1 85 ? 3.779 -6.057 -10.752 1.00 82.69 85 ASN A O 1
ATOM 679 N N . GLU A 1 86 ? 3.975 -5.231 -12.829 1.00 89.25 86 GLU A N 1
ATOM 680 C CA . GLU A 1 86 ? 4.058 -3.837 -12.405 1.00 89.25 86 GLU A CA 1
ATOM 681 C C . GLU A 1 86 ? 2.684 -3.190 -12.436 1.00 89.25 86 GLU A C 1
ATOM 683 O O . GLU A 1 86 ? 1.935 -3.358 -13.397 1.00 89.25 86 GLU A O 1
ATOM 688 N N . GLU A 1 87 ? 2.387 -2.414 -11.401 1.00 90.31 87 GLU A N 1
ATOM 689 C CA . GLU A 1 87 ? 1.051 -1.877 -11.181 1.00 90.31 87 GLU A CA 1
ATOM 690 C C . GLU A 1 87 ? 1.128 -0.415 -10.756 1.00 90.31 87 GLU A C 1
ATOM 692 O O . GLU A 1 87 ? 2.043 0.011 -10.035 1.00 90.31 87 GLU A O 1
ATOM 697 N N . SER A 1 88 ? 0.155 0.381 -11.194 1.00 93.94 88 SER A N 1
ATOM 698 C CA . SER A 1 88 ? -0.063 1.685 -10.568 1.00 93.94 88 SER A CA 1
ATOM 699 C C . SER A 1 88 ? -0.847 1.470 -9.279 1.00 93.94 88 SER A C 1
ATOM 701 O O . SER A 1 88 ? -1.892 0.827 -9.290 1.00 93.94 88 SER A O 1
ATOM 703 N N . SER A 1 89 ? -0.372 2.029 -8.173 1.00 95.00 89 SER A N 1
ATOM 704 C CA . SER A 1 89 ? -0.962 1.823 -6.849 1.00 95.00 89 SER A CA 1
ATOM 705 C C . SER A 1 89 ? -1.041 3.137 -6.073 1.00 95.00 89 SER A C 1
ATOM 707 O O . SER A 1 89 ? -0.530 4.185 -6.486 1.00 95.00 89 SER A O 1
ATOM 709 N N . TYR A 1 90 ? -1.682 3.085 -4.913 1.00 95.69 90 TYR A N 1
ATOM 710 C CA . TYR A 1 90 ? -1.859 4.218 -4.018 1.00 95.69 90 TYR A CA 1
ATOM 711 C C . TYR A 1 90 ? -1.320 3.887 -2.631 1.00 95.69 90 TYR A C 1
ATOM 713 O O . TYR A 1 90 ? -1.649 2.846 -2.072 1.00 95.69 90 TYR A O 1
ATOM 721 N N . MET A 1 91 ? -0.523 4.796 -2.071 1.00 95.62 91 MET A N 1
ATOM 722 C CA . MET A 1 91 ? -0.173 4.834 -0.653 1.00 95.62 91 MET A CA 1
ATOM 723 C C . MET A 1 91 ? -1.167 5.753 0.052 1.00 95.62 91 MET A C 1
ATOM 725 O O . MET A 1 91 ? -1.122 6.967 -0.140 1.00 95.62 91 MET A O 1
ATOM 729 N N . ILE A 1 92 ? -2.082 5.174 0.820 1.00 96.06 92 ILE A N 1
ATOM 730 C CA . ILE A 1 92 ? -3.247 5.835 1.412 1.00 96.06 92 ILE A CA 1
ATOM 731 C C . ILE A 1 92 ? -3.012 6.003 2.910 1.00 96.06 92 ILE A C 1
ATOM 733 O O . ILE A 1 92 ? -2.808 5.015 3.603 1.00 96.06 92 ILE A O 1
ATOM 737 N N . PHE A 1 93 ? -3.062 7.226 3.429 1.00 95.06 93 PHE A N 1
ATOM 738 C CA . PHE A 1 93 ? -2.852 7.487 4.852 1.00 95.06 93 PHE A CA 1
ATOM 739 C C . PHE A 1 93 ? -4.109 7.246 5.675 1.00 95.06 93 PHE A C 1
ATOM 741 O O . PHE A 1 93 ? -5.210 7.656 5.296 1.00 95.06 93 PHE A O 1
ATOM 748 N N . HIS A 1 94 ? -3.919 6.633 6.840 1.00 93.81 94 HIS A N 1
ATOM 749 C CA . HIS A 1 94 ? -4.994 6.422 7.796 1.00 93.81 94 HIS A CA 1
ATOM 750 C C . HIS A 1 94 ? -5.393 7.730 8.478 1.00 93.81 94 HIS A C 1
ATOM 752 O O . HIS A 1 94 ? -4.572 8.618 8.719 1.00 93.81 94 HIS A O 1
ATOM 758 N N . SER A 1 95 ? -6.677 7.840 8.793 1.00 91.50 95 SER A N 1
ATOM 759 C CA . SER A 1 95 ? -7.270 8.933 9.565 1.00 91.50 95 SER A CA 1
ATOM 760 C C . SER A 1 95 ? -8.548 8.440 10.237 1.00 91.50 95 SER A C 1
ATOM 762 O O . SER A 1 95 ? -9.005 7.338 9.942 1.00 91.50 95 SER A O 1
ATOM 764 N N . ASP A 1 96 ? -9.185 9.274 11.057 1.00 86.69 96 ASP A N 1
ATOM 765 C CA . ASP A 1 96 ? -10.449 8.930 11.725 1.00 86.69 96 ASP A CA 1
ATOM 766 C C . ASP A 1 96 ? -11.560 8.507 10.745 1.00 86.69 96 ASP A C 1
ATOM 768 O O . ASP A 1 96 ? -12.439 7.726 11.096 1.00 86.69 96 ASP A O 1
ATOM 772 N N . ARG A 1 97 ? -11.525 9.008 9.501 1.00 87.12 97 ARG A N 1
ATOM 773 C CA . ARG A 1 97 ? -12.494 8.661 8.442 1.00 87.12 97 ARG A CA 1
ATOM 774 C C . ARG A 1 97 ? -12.014 7.554 7.509 1.00 87.12 97 ARG A C 1
ATOM 776 O O . ARG A 1 97 ? -12.820 6.950 6.806 1.00 87.12 97 ARG A O 1
ATOM 783 N N . VAL A 1 98 ? -10.707 7.323 7.464 1.00 91.81 98 VAL A N 1
ATOM 784 C CA . VAL A 1 98 ? -10.062 6.394 6.535 1.00 91.81 98 VAL A CA 1
ATOM 785 C C . VAL A 1 98 ? -9.295 5.380 7.362 1.00 91.81 98 VAL A C 1
ATOM 787 O O . VAL A 1 98 ? -8.089 5.504 7.567 1.00 91.81 98 VAL A O 1
ATOM 790 N N . THR A 1 99 ? -10.032 4.409 7.889 1.00 94.38 99 THR A N 1
ATOM 791 C CA . THR A 1 99 ? -9.483 3.320 8.699 1.00 94.38 99 THR A CA 1
ATOM 792 C C . THR A 1 99 ? -9.043 2.152 7.806 1.00 94.38 99 THR A C 1
ATOM 794 O O . THR A 1 99 ? -9.474 2.079 6.646 1.00 94.38 99 THR A O 1
ATOM 797 N N . PRO A 1 100 ? -8.212 1.219 8.311 1.00 93.69 100 PRO A N 1
ATOM 798 C CA . PRO A 1 100 ? -7.887 -0.018 7.602 1.00 93.69 100 PRO A CA 1
ATOM 799 C C . PRO A 1 100 ? -9.129 -0.726 7.052 1.00 93.69 100 PRO A C 1
ATOM 801 O O . PRO A 1 100 ? -9.184 -1.001 5.859 1.00 93.69 100 PRO A O 1
ATOM 804 N N . GLU A 1 101 ? -10.182 -0.875 7.855 1.00 92.88 101 GLU A N 1
ATOM 805 C CA . GLU A 1 101 ? -11.411 -1.587 7.487 1.00 92.88 101 GLU A CA 1
ATOM 806 C C . GLU A 1 101 ? -12.172 -0.909 6.338 1.00 92.88 101 GLU A C 1
ATOM 808 O O . GLU A 1 101 ? -12.778 -1.580 5.500 1.00 92.88 101 GLU A O 1
ATOM 813 N N . VAL A 1 102 ? -12.156 0.428 6.274 1.00 94.62 102 VAL A N 1
ATOM 814 C CA . VAL A 1 102 ? -12.744 1.171 5.146 1.00 94.62 102 VAL A CA 1
ATOM 815 C C . VAL A 1 102 ? -11.981 0.865 3.858 1.00 94.62 102 VAL A C 1
ATOM 817 O O . VAL A 1 102 ? -12.597 0.632 2.815 1.00 94.62 102 VAL A O 1
ATOM 820 N N . ILE A 1 103 ? -10.649 0.832 3.927 1.00 96.19 103 ILE A N 1
ATOM 821 C CA . ILE A 1 103 ? -9.811 0.522 2.767 1.00 96.19 103 ILE A CA 1
ATOM 822 C C . ILE A 1 103 ? -9.898 -0.958 2.389 1.00 96.19 103 ILE A C 1
ATOM 824 O O . ILE A 1 103 ? -9.945 -1.261 1.205 1.00 96.19 103 ILE A O 1
ATOM 828 N N . GLU A 1 104 ? -10.016 -1.878 3.343 1.00 95.44 104 GLU A N 1
ATOM 829 C CA . GLU A 1 104 ? -10.242 -3.305 3.080 1.00 95.44 104 GLU A CA 1
ATOM 830 C C . GLU A 1 104 ? -11.538 -3.538 2.295 1.00 95.44 104 GLU A C 1
ATOM 832 O O . GLU A 1 104 ? -11.553 -4.290 1.320 1.00 95.44 104 GLU A O 1
ATOM 837 N N . LYS A 1 105 ? -12.620 -2.833 2.661 1.00 95.06 105 LYS A N 1
ATOM 838 C CA . LYS A 1 105 ? -13.889 -2.865 1.914 1.00 95.06 105 LYS A CA 1
ATOM 839 C C . LYS A 1 105 ? -13.722 -2.348 0.485 1.00 95.06 105 LYS A C 1
ATOM 841 O O . LYS A 1 105 ? -14.325 -2.904 -0.433 1.00 95.06 105 LYS A O 1
ATOM 846 N N . LEU A 1 106 ? -12.904 -1.312 0.274 1.00 95.81 106 LEU A N 1
ATOM 847 C CA . LEU A 1 106 ? -12.533 -0.886 -1.078 1.00 95.81 106 LEU A CA 1
ATOM 848 C C . LEU A 1 106 ? -11.703 -1.960 -1.791 1.00 95.81 106 LEU A C 1
ATOM 850 O O . LEU A 1 106 ? -11.994 -2.257 -2.946 1.00 95.81 106 LEU A O 1
ATOM 854 N N . GLY A 1 107 ? -10.730 -2.571 -1.112 1.00 95.75 107 GLY A N 1
ATOM 855 C CA . GLY A 1 107 ? -9.942 -3.715 -1.580 1.00 95.75 107 GLY A CA 1
ATOM 856 C C . GLY A 1 107 ? -10.822 -4.790 -2.197 1.00 95.75 107 GLY A C 1
ATOM 857 O O . GLY A 1 107 ? -10.730 -5.075 -3.392 1.00 95.75 107 GLY A O 1
ATOM 858 N N . ALA A 1 108 ? -11.761 -5.293 -1.398 1.00 94.75 108 ALA A N 1
ATOM 859 C CA . ALA A 1 108 ? -12.739 -6.283 -1.824 1.00 94.75 108 ALA A CA 1
ATOM 860 C C . ALA A 1 108 ? -13.623 -5.781 -2.981 1.00 94.75 108 ALA A C 1
ATOM 862 O O . ALA A 1 108 ? -13.809 -6.498 -3.963 1.00 94.75 108 ALA A O 1
ATOM 863 N N . LYS A 1 109 ? -14.118 -4.533 -2.924 1.00 95.56 109 LYS A N 1
ATOM 864 C CA . LYS A 1 109 ? -14.914 -3.919 -4.008 1.00 95.56 109 LYS A CA 1
ATOM 865 C C . LYS A 1 109 ? -14.174 -3.933 -5.350 1.00 95.56 109 LYS A C 1
ATOM 867 O O . LYS A 1 109 ? -14.792 -4.157 -6.388 1.00 95.56 109 LYS A O 1
ATOM 872 N N . TYR A 1 110 ? -12.869 -3.673 -5.340 1.00 95.75 110 TYR A N 1
ATOM 873 C CA . TYR A 1 110 ? -12.037 -3.668 -6.543 1.00 95.75 110 TYR A CA 1
ATOM 874 C C . TYR A 1 110 ? -11.453 -5.040 -6.887 1.00 95.75 110 TYR A C 1
ATOM 876 O O . TYR A 1 110 ? -10.669 -5.132 -7.830 1.00 95.75 110 TYR A O 1
ATOM 884 N N . GLY A 1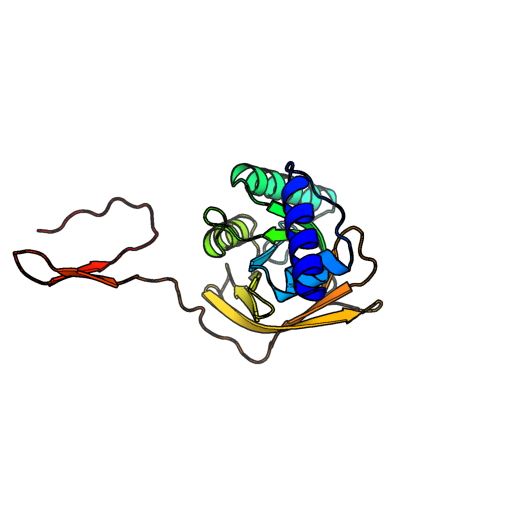 111 ? -11.873 -6.100 -6.192 1.00 94.31 111 GLY A N 1
ATOM 885 C CA . GLY A 1 111 ? -11.462 -7.472 -6.466 1.00 94.31 111 GLY A CA 1
ATOM 886 C C . GLY A 1 111 ? -10.023 -7.773 -6.059 1.00 94.31 111 GLY A C 1
ATOM 887 O O . GLY A 1 111 ? -9.442 -8.711 -6.590 1.00 94.31 111 GLY A O 1
ATOM 888 N N . GLN A 1 112 ? -9.423 -6.991 -5.162 1.00 94.31 112 GLN A N 1
ATOM 889 C CA . GLN A 1 112 ? -8.101 -7.314 -4.636 1.00 94.31 112 GLN A CA 1
ATOM 890 C C . GLN A 1 112 ? -8.189 -8.528 -3.711 1.00 94.31 112 GLN A C 1
ATOM 892 O O . GLN A 1 112 ? -9.111 -8.643 -2.898 1.00 94.31 112 GLN A O 1
ATOM 897 N N . GLU A 1 113 ? -7.221 -9.434 -3.825 1.00 93.19 113 GLU A N 1
ATOM 898 C CA . GLU A 1 113 ? -7.102 -10.566 -2.904 1.00 93.19 113 GLU A CA 1
ATOM 899 C C . GLU A 1 113 ? -6.622 -10.089 -1.529 1.00 93.19 113 GLU A C 1
ATOM 901 O O . GLU A 1 113 ? -7.158 -10.495 -0.497 1.00 93.19 113 GLU A O 1
ATOM 906 N N . SER A 1 114 ? -5.656 -9.169 -1.514 1.00 94.12 114 SER A N 1
ATOM 907 C CA . SER A 1 114 ? -5.077 -8.611 -0.297 1.00 94.12 114 SER A CA 1
ATOM 908 C C . SER A 1 114 ? -4.741 -7.128 -0.436 1.00 94.12 114 SER A C 1
ATOM 910 O O . SER A 1 114 ? -4.661 -6.587 -1.537 1.00 94.12 114 SER A O 1
ATOM 912 N N . VAL A 1 115 ? -4.560 -6.465 0.704 1.00 95.75 115 VAL A N 1
ATOM 913 C CA . VAL A 1 115 ? -4.043 -5.097 0.812 1.00 95.75 115 VAL A CA 1
ATOM 914 C C . VAL A 1 115 ? -2.931 -5.068 1.857 1.00 95.75 115 VAL A C 1
ATOM 916 O O . VAL A 1 115 ? -2.974 -5.808 2.840 1.00 95.75 115 VAL A O 1
ATOM 919 N N . LEU A 1 116 ? -1.923 -4.219 1.661 1.00 96.56 116 LEU A N 1
ATOM 920 C CA . LEU A 1 116 ? -0.816 -4.089 2.608 1.00 96.56 116 LEU A CA 1
ATOM 921 C C . LEU A 1 116 ? -1.070 -2.906 3.539 1.00 96.56 116 LEU A C 1
ATOM 923 O O . LEU A 1 116 ? -0.962 -1.755 3.121 1.00 96.56 116 LEU A O 1
ATOM 927 N N . HIS A 1 117 ? -1.366 -3.180 4.803 1.00 97.19 117 HIS A N 1
ATOM 928 C CA . HIS A 1 117 ? -1.389 -2.173 5.857 1.00 97.19 117 HIS A CA 1
ATOM 929 C C . HIS A 1 117 ? -0.010 -2.043 6.496 1.00 97.19 117 HIS A C 1
ATOM 931 O O . HIS A 1 117 ? 0.677 -3.038 6.703 1.00 97.19 117 HIS A O 1
ATOM 937 N N . SER A 1 118 ? 0.377 -0.819 6.839 1.00 96.12 118 SER A N 1
ATOM 938 C CA . SER A 1 118 ? 1.594 -0.515 7.585 1.00 96.12 118 SER A CA 1
ATOM 939 C C . SER A 1 118 ? 1.289 0.536 8.637 1.00 96.12 118 SER A C 1
ATOM 941 O O . SER A 1 118 ? 0.872 1.643 8.296 1.00 96.12 118 SER A O 1
ATOM 943 N N . VAL A 1 119 ? 1.557 0.238 9.903 1.00 95.06 119 VAL A N 1
ATOM 944 C CA . VAL A 1 119 ? 1.436 1.194 11.006 1.00 95.06 119 VAL A CA 1
ATOM 945 C C . VAL A 1 119 ? 2.766 1.260 11.734 1.00 95.06 119 VAL A C 1
ATOM 947 O O . VAL A 1 119 ? 3.176 0.309 12.388 1.00 95.06 119 VAL A O 1
ATOM 950 N N . ARG A 1 120 ? 3.445 2.407 11.623 1.00 92.12 120 ARG A N 1
ATOM 951 C CA . ARG A 1 120 ? 4.739 2.659 12.284 1.00 92.12 120 ARG A CA 1
ATOM 952 C C . ARG A 1 120 ? 5.795 1.578 12.002 1.00 92.12 120 ARG A C 1
ATOM 954 O O . ARG A 1 120 ? 6.524 1.148 12.891 1.00 92.12 120 ARG A O 1
ATOM 961 N N . GLY A 1 121 ? 5.851 1.125 10.753 1.00 92.38 121 GLY A N 1
ATOM 962 C CA . GLY A 1 121 ? 6.776 0.087 10.309 1.00 92.38 121 GLY A CA 1
ATOM 963 C C . GLY A 1 121 ? 6.350 -1.351 10.615 1.00 92.38 121 GLY A C 1
ATOM 964 O O . GLY A 1 121 ? 7.072 -2.244 10.195 1.00 92.38 121 GLY A O 1
ATOM 965 N N . GLU A 1 122 ? 5.228 -1.594 11.293 1.00 96.19 122 GLU A N 1
ATOM 966 C CA . GLU A 1 122 ? 4.635 -2.933 11.432 1.00 96.19 122 GLU A CA 1
ATOM 967 C C . GLU A 1 122 ? 3.637 -3.170 10.292 1.00 96.19 122 GLU A C 1
ATOM 969 O O . GLU A 1 122 ? 2.767 -2.329 10.046 1.00 96.19 122 GLU A O 1
ATOM 974 N N . HIS A 1 123 ? 3.753 -4.304 9.606 1.00 96.38 123 HIS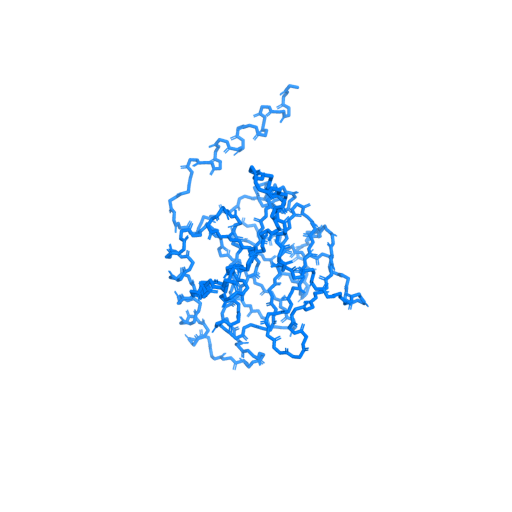 A N 1
ATOM 975 C CA . HIS A 1 123 ? 3.034 -4.606 8.369 1.00 96.38 123 HIS A CA 1
ATOM 976 C C . HIS A 1 123 ? 2.036 -5.730 8.544 1.00 96.38 123 HIS A C 1
ATOM 978 O O . HIS A 1 123 ? 2.283 -6.696 9.263 1.00 96.38 123 HIS A O 1
ATOM 984 N N . GLN A 1 124 ? 0.943 -5.639 7.797 1.00 96.88 124 GLN A N 1
ATOM 985 C CA . GLN A 1 124 ? 0.003 -6.729 7.595 1.00 96.88 124 GLN A CA 1
ATOM 986 C C . GLN A 1 124 ? -0.399 -6.769 6.122 1.00 96.88 124 GLN A C 1
ATOM 988 O O . GLN A 1 124 ? -1.123 -5.889 5.652 1.00 96.88 124 GLN A O 1
ATOM 993 N N . LEU A 1 125 ? 0.043 -7.792 5.387 1.00 96.25 125 LEU A N 1
ATOM 994 C CA . LEU A 1 125 ? -0.549 -8.122 4.090 1.00 96.25 125 LEU A CA 1
ATOM 995 C C . LEU A 1 125 ? -1.835 -8.899 4.359 1.00 96.25 125 LEU A C 1
ATOM 997 O O . LEU A 1 125 ? -1.805 -10.108 4.592 1.00 96.25 125 LEU A O 1
ATOM 1001 N N . LYS A 1 126 ? -2.953 -8.180 4.408 1.00 96.19 126 LYS A N 1
ATOM 1002 C CA . LYS A 1 126 ? -4.243 -8.700 4.851 1.00 96.19 126 LYS A CA 1
ATOM 1003 C C . LYS A 1 126 ? -5.083 -9.140 3.669 1.00 96.19 126 LYS A C 1
ATOM 1005 O O . LYS A 1 126 ? -5.328 -8.361 2.752 1.00 96.19 126 LYS A O 1
ATOM 1010 N N . TYR A 1 127 ? -5.556 -10.378 3.718 1.00 95.19 127 TYR A N 1
ATOM 1011 C CA . TYR A 1 127 ? -6.449 -10.955 2.726 1.00 95.19 127 TYR A CA 1
ATOM 1012 C C . TYR A 1 127 ? -7.873 -10.433 2.937 1.00 95.19 127 TYR A C 1
ATOM 1014 O O . TYR A 1 127 ? -8.485 -10.651 3.987 1.00 95.19 127 TYR A O 1
ATOM 1022 N N . VAL A 1 128 ? -8.406 -9.746 1.931 1.00 94.94 128 VAL A N 1
ATOM 1023 C CA . VAL A 1 128 ? -9.726 -9.089 1.962 1.00 94.94 128 VAL A CA 1
ATOM 1024 C C . VAL A 1 128 ? -10.766 -9.822 1.118 1.00 94.94 128 VAL A C 1
ATOM 1026 O O . VAL A 1 128 ? -11.957 -9.530 1.215 1.00 94.94 128 VAL A O 1
ATOM 1029 N N . SER A 1 129 ? -10.337 -10.788 0.308 1.00 90.50 129 SER A N 1
ATOM 1030 C CA . SER A 1 129 ? -11.214 -11.680 -0.446 1.00 90.50 129 SER A CA 1
ATOM 1031 C C . SER A 1 129 ? -10.590 -13.076 -0.602 1.00 90.50 129 SER A C 1
ATOM 1033 O O . SER A 1 129 ? -9.470 -13.328 -0.155 1.00 90.50 129 SER A O 1
ATOM 1035 N N . GLY A 1 130 ? -11.345 -14.010 -1.185 1.00 91.81 130 GLY A N 1
ATOM 1036 C CA . GLY A 1 130 ? -10.890 -15.381 -1.429 1.00 91.81 130 GLY A CA 1
ATOM 1037 C C . GLY A 1 130 ? -10.844 -16.283 -0.181 1.00 91.81 130 GLY A C 1
ATOM 1038 O O . GLY A 1 130 ? -11.315 -15.901 0.892 1.00 91.81 130 GLY A O 1
ATOM 1039 N N . PRO A 1 131 ? -10.284 -17.503 -0.302 1.00 92.88 131 PRO A N 1
ATOM 1040 C CA . PRO A 1 131 ? -10.281 -18.510 0.769 1.00 92.88 131 PRO A CA 1
ATOM 1041 C C . PRO A 1 131 ? -9.509 -18.101 2.028 1.00 92.88 131 PRO A C 1
ATOM 1043 O O . PRO A 1 131 ? -9.757 -18.632 3.107 1.00 92.88 131 PRO A O 1
ATOM 1046 N N . LYS A 1 132 ? -8.566 -17.163 1.889 1.00 93.62 132 LYS A N 1
ATOM 1047 C CA . LYS A 1 132 ? -7.762 -16.624 2.990 1.00 93.62 132 LYS A CA 1
ATOM 1048 C C . LYS A 1 132 ? -8.365 -15.358 3.607 1.00 93.62 132 LYS A C 1
ATOM 1050 O O . LYS A 1 132 ? -7.727 -14.775 4.475 1.00 93.62 132 LYS A O 1
ATOM 1055 N N . ALA A 1 133 ? -9.554 -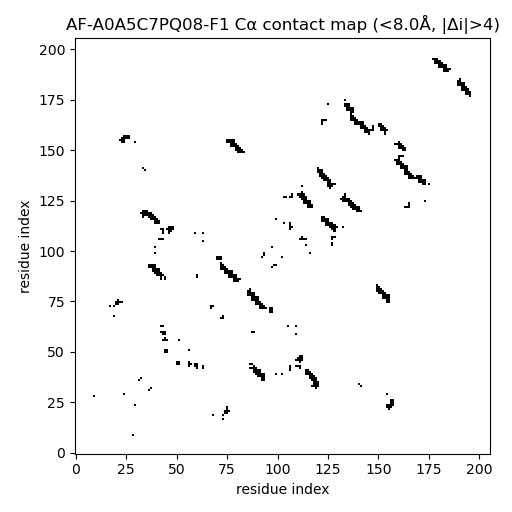14.911 3.188 1.00 93.44 133 ALA A N 1
ATOM 1056 C CA . ALA A 1 133 ? -10.157 -13.679 3.695 1.00 93.44 133 ALA A CA 1
ATOM 1057 C C . ALA A 1 133 ? -10.196 -13.645 5.236 1.00 93.44 133 ALA A C 1
ATOM 1059 O O . ALA A 1 133 ? -10.639 -14.592 5.889 1.00 93.44 133 ALA A O 1
ATOM 1060 N N . GLY A 1 134 ? -9.724 -12.539 5.817 1.00 91.62 134 GLY A N 1
ATOM 1061 C CA . GLY A 1 134 ? -9.577 -12.383 7.266 1.00 91.62 134 GLY A CA 1
ATOM 1062 C C . GLY A 1 134 ? -8.291 -12.978 7.849 1.00 91.62 134 GLY A C 1
ATOM 1063 O O . GLY A 1 134 ? -8.137 -12.981 9.068 1.00 91.62 134 GLY A O 1
ATOM 1064 N N . MET A 1 135 ? -7.375 -13.469 7.014 1.00 96.25 135 MET A N 1
ATOM 1065 C CA . MET A 1 135 ? -6.011 -13.836 7.397 1.00 96.25 135 MET A CA 1
ATOM 1066 C C . MET A 1 135 ? -5.022 -12.744 6.965 1.00 96.25 135 MET A C 1
ATOM 1068 O O . MET A 1 135 ? -5.339 -11.908 6.116 1.00 96.25 135 MET A O 1
ATOM 1072 N N . HIS A 1 136 ? -3.805 -12.752 7.503 1.00 97.12 136 HIS A N 1
ATOM 1073 C CA . HIS A 1 136 ? -2.736 -11.852 7.085 1.00 97.12 136 HIS A CA 1
ATOM 1074 C C . HIS A 1 136 ? -1.342 -12.444 7.297 1.00 97.12 136 HIS A C 1
ATOM 1076 O O . HIS A 1 136 ? -1.137 -13.265 8.192 1.00 97.12 136 HIS A O 1
ATOM 1082 N N . HIS A 1 137 ? -0.390 -11.985 6.487 1.00 96.88 137 HIS A N 1
ATOM 1083 C CA . HIS A 1 137 ? 1.037 -12.155 6.754 1.00 96.88 137 HIS A CA 1
ATOM 1084 C C . HIS A 1 137 ? 1.548 -10.932 7.529 1.00 96.88 137 HIS A C 1
ATOM 1086 O O . HIS A 1 137 ? 1.363 -9.807 7.041 1.00 96.88 137 HIS A O 1
ATOM 1092 N N . PRO A 1 138 ? 2.145 -11.103 8.723 1.00 97.69 138 PRO A N 1
ATOM 1093 C CA . PRO A 1 138 ? 2.749 -10.002 9.456 1.00 97.69 138 PRO A CA 1
ATOM 1094 C C . PRO A 1 138 ? 4.099 -9.620 8.838 1.00 97.69 138 PRO A C 1
ATOM 1096 O O . PRO A 1 138 ? 4.667 -10.344 8.025 1.00 97.69 138 PRO A O 1
ATOM 1099 N N . GLY A 1 139 ? 4.646 -8.478 9.230 1.00 96.62 139 GLY A N 1
ATOM 1100 C CA . GLY A 1 139 ? 5.980 -8.061 8.814 1.00 96.62 139 GLY A CA 1
ATOM 1101 C C . GLY A 1 139 ? 6.462 -6.847 9.584 1.00 96.62 139 GLY A C 1
ATOM 1102 O O . GLY A 1 139 ? 5.672 -6.196 10.264 1.00 96.62 139 GLY A O 1
ATOM 1103 N N . LYS A 1 140 ? 7.749 -6.517 9.471 1.00 97.00 140 LYS A N 1
ATOM 1104 C CA . LYS A 1 140 ? 8.315 -5.355 10.162 1.00 97.00 140 LYS A CA 1
ATOM 1105 C C . LYS A 1 140 ? 9.479 -4.720 9.422 1.00 97.00 140 LYS A C 1
ATOM 1107 O O . LYS A 1 140 ? 10.462 -5.367 9.088 1.00 97.00 140 LYS A O 1
ATOM 1112 N N . GLY A 1 141 ? 9.419 -3.402 9.294 1.00 95.56 141 GLY A N 1
ATOM 1113 C CA . GLY A 1 141 ? 10.475 -2.585 8.721 1.00 95.56 141 GLY A CA 1
ATOM 1114 C C . GLY A 1 141 ? 10.478 -2.593 7.197 1.00 95.56 141 GLY A C 1
ATOM 1115 O O . GLY A 1 141 ? 9.713 -3.293 6.533 1.00 95.56 141 GLY A O 1
ATOM 1116 N N . TYR A 1 142 ? 11.342 -1.757 6.638 1.00 95.00 142 TYR A N 1
ATOM 1117 C CA . TYR A 1 142 ? 11.479 -1.578 5.201 1.00 95.00 142 TYR A CA 1
ATOM 1118 C C . TYR A 1 142 ? 12.940 -1.689 4.805 1.00 95.00 142 TYR A C 1
ATOM 1120 O O . TYR A 1 142 ? 13.825 -1.249 5.539 1.00 95.00 142 TYR A O 1
ATOM 1128 N N . THR A 1 143 ? 13.180 -2.204 3.606 1.00 94.31 143 THR A N 1
ATOM 1129 C CA . THR A 1 143 ? 14.468 -2.066 2.926 1.00 94.31 143 THR A CA 1
ATOM 1130 C C . THR A 1 143 ? 14.325 -1.081 1.777 1.00 94.31 143 THR A C 1
ATOM 1132 O O . THR A 1 143 ? 13.290 -1.040 1.114 1.00 94.31 143 THR A O 1
ATOM 1135 N N . MET A 1 144 ? 15.356 -0.260 1.568 1.00 93.50 144 MET A N 1
ATOM 1136 C CA . MET A 1 144 ? 15.437 0.699 0.467 1.00 93.50 144 MET A CA 1
ATOM 1137 C C . MET A 1 144 ? 16.524 0.230 -0.497 1.00 93.50 144 MET A C 1
ATOM 1139 O O . MET A 1 144 ? 17.683 0.121 -0.099 1.00 93.50 144 MET A O 1
ATOM 1143 N N . SER A 1 145 ? 16.175 -0.006 -1.758 1.00 92.94 145 SER A N 1
ATOM 1144 C CA . SER A 1 145 ? 17.113 -0.467 -2.786 1.00 92.94 145 SER A CA 1
ATOM 1145 C C . SER A 1 145 ? 16.870 0.259 -4.103 1.00 92.94 145 SER A C 1
ATOM 1147 O O . SER A 1 145 ? 15.765 0.727 -4.373 1.00 92.94 145 SER A O 1
ATOM 1149 N N . ASP A 1 146 ? 17.906 0.367 -4.926 1.00 91.25 146 ASP A N 1
ATOM 1150 C CA . ASP A 1 146 ? 17.746 0.780 -6.324 1.00 91.25 146 ASP A CA 1
ATOM 1151 C C . ASP A 1 146 ? 17.255 -0.419 -7.163 1.00 91.25 146 ASP A C 1
ATOM 1153 O O . ASP A 1 146 ? 16.356 -0.290 -7.999 1.00 91.25 146 ASP A O 1
ATOM 1157 N N . ASP A 1 147 ? 17.720 -1.618 -6.797 1.00 88.12 147 ASP A N 1
ATOM 1158 C CA . ASP A 1 147 ? 17.468 -2.880 -7.482 1.00 88.12 147 ASP A CA 1
ATOM 1159 C C . ASP A 1 147 ? 16.665 -3.831 -6.589 1.00 88.12 147 ASP A C 1
ATOM 1161 O O . ASP A 1 147 ? 17.190 -4.752 -5.967 1.00 88.12 147 ASP A O 1
ATOM 1165 N N . ALA A 1 148 ? 15.359 -3.583 -6.496 1.00 90.44 148 ALA A N 1
ATOM 1166 C CA . ALA A 1 148 ? 14.398 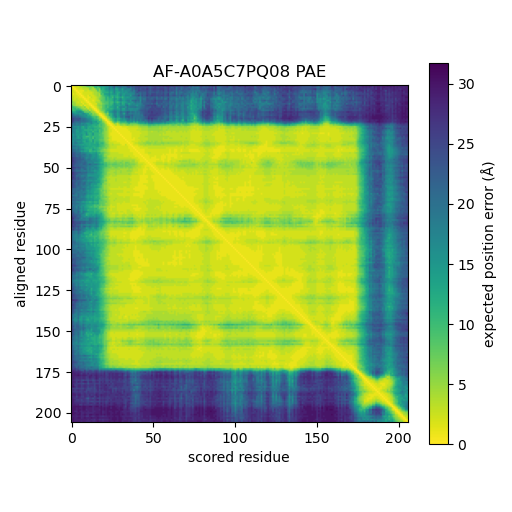-4.587 -6.045 1.00 90.44 148 ALA A CA 1
ATOM 1167 C C . ALA A 1 148 ? 13.717 -5.195 -7.288 1.00 90.44 148 ALA A C 1
ATOM 1169 O O . ALA A 1 148 ? 13.061 -4.447 -8.030 1.00 90.44 148 ALA A O 1
ATOM 1170 N N . PRO A 1 149 ? 13.909 -6.497 -7.575 1.00 88.25 149 PRO A N 1
ATOM 1171 C CA . PRO A 1 149 ? 13.348 -7.126 -8.770 1.00 88.25 149 PRO A CA 1
ATOM 1172 C C . PRO A 1 149 ? 11.833 -7.347 -8.670 1.00 88.25 149 PRO A C 1
ATOM 1174 O O . PRO A 1 149 ? 11.160 -7.299 -9.694 1.00 88.25 149 PRO A O 1
ATOM 1177 N N . ASP A 1 150 ? 11.297 -7.538 -7.461 1.00 90.75 150 ASP A N 1
ATOM 1178 C CA . ASP A 1 150 ? 9.868 -7.735 -7.187 1.00 90.75 150 ASP A CA 1
ATOM 1179 C C . ASP A 1 150 ? 9.520 -7.305 -5.747 1.00 90.75 150 ASP A C 1
ATOM 1181 O O . ASP A 1 150 ? 10.413 -6.928 -4.982 1.00 90.75 150 ASP A O 1
ATOM 1185 N N . TYR A 1 151 ? 8.235 -7.346 -5.389 1.00 90.81 151 TYR A N 1
ATOM 1186 C CA . TYR A 1 151 ? 7.692 -7.040 -4.059 1.0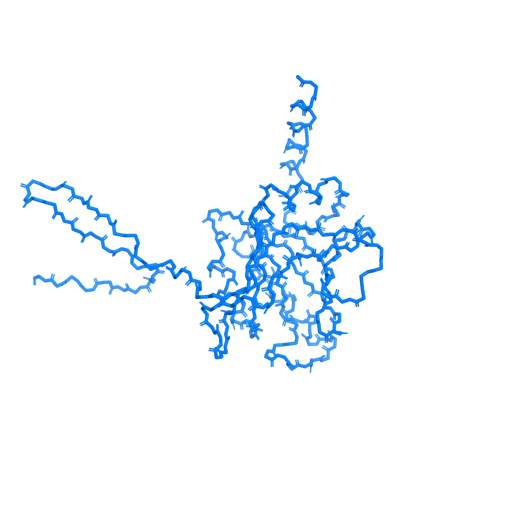0 90.81 151 TYR A CA 1
ATOM 1187 C C . TYR A 1 151 ? 8.084 -5.654 -3.543 1.00 90.81 151 TYR A C 1
ATOM 1189 O O . TYR A 1 151 ? 8.425 -5.470 -2.373 1.00 90.81 151 TYR A O 1
ATOM 1197 N N . TYR A 1 152 ? 8.062 -4.655 -4.421 1.00 94.75 152 TYR A N 1
ATOM 1198 C CA . TYR A 1 152 ? 8.429 -3.292 -4.060 1.00 94.75 152 TYR A CA 1
ATOM 1199 C C . TYR A 1 152 ? 7.323 -2.292 -4.349 1.00 94.75 152 TYR A C 1
ATOM 1201 O O . TYR A 1 152 ? 6.430 -2.504 -5.168 1.00 94.75 152 TYR A O 1
ATOM 1209 N N . SER A 1 153 ? 7.447 -1.143 -3.701 1.00 95.12 153 SER A N 1
ATOM 1210 C CA . SER A 1 153 ? 6.765 0.089 -4.060 1.00 95.12 153 SER A CA 1
ATOM 1211 C C . SER A 1 153 ? 7.785 1.191 -4.342 1.00 95.12 153 SER A C 1
ATOM 1213 O O . SER A 1 153 ? 8.897 1.193 -3.818 1.00 95.12 153 SER A O 1
ATOM 1215 N N . GLN A 1 154 ? 7.427 2.134 -5.203 1.00 94.69 154 GLN A N 1
ATOM 1216 C CA . GLN A 1 154 ? 8.253 3.284 -5.550 1.00 94.69 154 GLN A CA 1
ATOM 1217 C C . GLN A 1 154 ? 7.381 4.536 -5.543 1.00 94.69 154 GLN A C 1
ATOM 1219 O O . GLN A 1 154 ? 6.460 4.681 -6.351 1.00 94.69 154 GLN A O 1
ATOM 1224 N N . ALA A 1 155 ? 7.658 5.447 -4.611 1.00 91.75 155 ALA A N 1
ATOM 1225 C CA . ALA A 1 155 ? 6.911 6.690 -4.491 1.00 91.75 155 ALA A CA 1
ATOM 1226 C C . ALA A 1 155 ? 7.344 7.704 -5.553 1.00 91.75 155 ALA A C 1
ATOM 1228 O O . ALA A 1 155 ? 8.528 7.857 -5.861 1.00 91.75 155 ALA A O 1
ATOM 1229 N N . ARG A 1 156 ? 6.386 8.462 -6.094 1.00 86.44 156 ARG A N 1
ATOM 1230 C CA . ARG A 1 156 ? 6.694 9.501 -7.080 1.00 86.44 156 ARG A CA 1
ATOM 1231 C C . ARG A 1 156 ? 7.629 10.559 -6.482 1.00 86.44 156 ARG A C 1
ATOM 1233 O O . ARG A 1 156 ? 7.270 11.247 -5.531 1.00 86.44 156 ARG A O 1
ATOM 1240 N N . GLY A 1 157 ? 8.790 10.751 -7.110 1.00 84.44 157 GLY A N 1
ATOM 1241 C CA . GLY A 1 157 ? 9.815 11.700 -6.655 1.00 84.44 157 GLY A CA 1
ATOM 1242 C C . GLY A 1 157 ? 10.954 11.064 -5.861 1.00 84.44 157 GLY A C 1
ATOM 1243 O O . GLY A 1 157 ? 11.987 11.707 -5.703 1.00 84.44 157 GLY A O 1
ATOM 1244 N N . VAL A 1 158 ? 10.815 9.797 -5.464 1.00 88.88 158 VAL A N 1
ATOM 1245 C CA . VAL A 1 158 ? 11.875 9.029 -4.812 1.00 88.88 158 VAL A CA 1
ATOM 1246 C C . VAL A 1 158 ? 12.354 7.943 -5.782 1.00 88.88 158 VAL A C 1
ATOM 1248 O O . VAL A 1 158 ? 11.573 7.060 -6.127 1.00 88.88 158 VAL A O 1
ATOM 1251 N N . PRO A 1 159 ? 13.612 7.993 -6.262 1.00 88.06 159 PRO A N 1
ATOM 1252 C CA . PRO A 1 159 ? 14.108 7.012 -7.227 1.00 88.06 159 PRO A CA 1
ATOM 1253 C C . PRO A 1 159 ? 14.259 5.614 -6.614 1.00 88.06 159 PRO A C 1
ATOM 1255 O O . PRO A 1 159 ? 14.103 4.622 -7.318 1.00 88.06 159 PRO A O 1
ATOM 1258 N N . LYS A 1 160 ? 14.505 5.529 -5.303 1.00 92.31 160 LYS A N 1
ATOM 1259 C CA . LYS A 1 160 ? 14.647 4.259 -4.588 1.00 92.31 160 LYS A CA 1
ATOM 1260 C C . LYS A 1 160 ? 13.314 3.519 -4.482 1.00 92.31 160 LYS A C 1
ATOM 1262 O O . LYS A 1 160 ? 12.270 4.124 -4.227 1.00 92.31 160 LYS A O 1
ATOM 1267 N N . LYS A 1 161 ? 13.385 2.200 -4.615 1.00 95.00 161 LYS A N 1
ATOM 1268 C CA . LYS A 1 161 ? 12.310 1.257 -4.313 1.00 95.00 161 LYS A CA 1
ATOM 1269 C C . LYS A 1 161 ? 12.341 0.919 -2.826 1.00 95.00 161 LYS A C 1
ATOM 1271 O O . LYS A 1 161 ? 13.414 0.893 -2.220 1.00 95.00 161 LYS A O 1
ATOM 1276 N N . PHE A 1 162 ? 11.177 0.645 -2.253 1.00 94.69 162 PHE A N 1
ATOM 1277 C CA . PHE A 1 162 ? 11.046 0.170 -0.883 1.00 94.69 162 PHE A CA 1
ATOM 1278 C C . PHE A 1 162 ? 10.248 -1.126 -0.816 1.00 94.69 162 PHE A C 1
ATOM 1280 O O . PHE A 1 162 ? 9.222 -1.265 -1.483 1.00 94.69 162 PHE A O 1
ATOM 1287 N N . THR A 1 163 ? 10.714 -2.056 0.012 1.00 95.31 163 THR A N 1
ATOM 1288 C CA . THR A 1 163 ? 10.104 -3.376 0.205 1.00 95.31 163 THR A CA 1
ATOM 1289 C C . THR A 1 163 ? 9.737 -3.551 1.669 1.00 95.31 163 THR A C 1
ATOM 1291 O O . THR A 1 163 ? 10.603 -3.478 2.549 1.00 95.31 163 THR A O 1
ATOM 1294 N N . ALA A 1 164 ? 8.452 -3.791 1.929 1.00 95.19 164 ALA A N 1
ATOM 1295 C CA . ALA A 1 164 ? 7.976 -4.206 3.242 1.00 95.19 164 ALA A CA 1
ATOM 1296 C C . ALA A 1 164 ? 8.517 -5.607 3.552 1.00 95.19 164 ALA A C 1
ATOM 1298 O O . ALA A 1 164 ? 8.395 -6.514 2.730 1.00 95.19 164 ALA A O 1
ATOM 1299 N N . GLN A 1 165 ? 9.140 -5.781 4.715 1.00 96.06 165 GLN A N 1
ATOM 1300 C CA . GLN A 1 165 ? 9.688 -7.077 5.118 1.00 96.06 165 GLN A CA 1
ATOM 1301 C C . GLN A 1 165 ? 8.574 -7.927 5.734 1.00 96.06 165 GLN A C 1
ATOM 1303 O O . GLN A 1 165 ? 8.330 -7.862 6.938 1.00 96.06 165 GLN A O 1
ATOM 1308 N N . LEU A 1 166 ? 7.849 -8.646 4.878 1.00 95.50 166 LEU A N 1
ATOM 1309 C CA . LEU A 1 166 ? 6.774 -9.561 5.259 1.00 95.50 166 LEU A CA 1
ATOM 1310 C C . LEU A 1 166 ? 7.332 -10.946 5.599 1.00 95.50 166 LEU A C 1
ATOM 1312 O O . LEU A 1 166 ? 8.236 -11.442 4.928 1.00 95.50 166 LEU A O 1
ATOM 1316 N N . ASP A 1 167 ? 6.748 -11.571 6.612 1.00 96.19 167 ASP A N 1
ATOM 1317 C CA . ASP A 1 167 ? 6.948 -12.969 6.969 1.00 96.19 167 ASP A CA 1
ATOM 1318 C C . ASP A 1 167 ? 5.879 -13.814 6.259 1.00 96.19 167 ASP A C 1
ATOM 1320 O O . ASP A 1 167 ? 4.743 -13.953 6.720 1.00 96.19 167 ASP A O 1
ATOM 1324 N N . PHE A 1 168 ? 6.229 -14.336 5.082 1.00 92.81 168 PHE A N 1
ATOM 1325 C CA . PHE A 1 168 ? 5.326 -15.167 4.282 1.00 92.81 168 PHE A CA 1
ATOM 1326 C C . PHE A 1 168 ? 5.172 -16.597 4.821 1.00 92.81 168 PHE A C 1
ATOM 1328 O O . PHE A 1 168 ? 4.229 -17.285 4.425 1.00 92.81 168 PHE A O 1
ATOM 1335 N N . ASP A 1 169 ? 6.035 -17.030 5.745 1.00 96.56 169 ASP A N 1
ATOM 1336 C CA . ASP A 1 169 ? 5.943 -18.349 6.382 1.00 96.56 169 ASP A CA 1
ATOM 1337 C C . ASP A 1 169 ? 4.914 -18.353 7.522 1.00 96.56 169 ASP A C 1
ATOM 1339 O O . ASP A 1 169 ? 4.397 -19.402 7.919 1.00 96.56 169 ASP A O 1
ATOM 1343 N N . ARG A 1 170 ? 4.555 -17.166 8.021 1.00 96.62 170 ARG A N 1
ATOM 1344 C CA . ARG A 1 170 ? 3.561 -16.974 9.075 1.00 96.62 170 ARG A CA 1
ATOM 1345 C C . ARG A 1 170 ? 2.256 -16.424 8.513 1.00 96.62 170 ARG A C 1
ATOM 1347 O O . ARG A 1 170 ? 2.205 -15.311 8.004 1.00 96.62 170 ARG A O 1
ATOM 1354 N N . LEU A 1 171 ? 1.173 -17.188 8.648 1.00 96.75 171 LEU A N 1
ATOM 1355 C CA . LEU A 1 171 ? -0.178 -16.770 8.266 1.00 96.75 171 LEU A CA 1
ATOM 1356 C C . LEU A 1 171 ? -1.088 -16.767 9.494 1.00 96.75 171 LEU A C 1
ATOM 1358 O O . LEU A 1 171 ? -1.330 -17.809 10.101 1.00 96.75 171 LEU A O 1
ATOM 1362 N N . GLU A 1 172 ? -1.629 -15.602 9.834 1.00 95.62 172 GLU A N 1
ATOM 1363 C CA . GLU A 1 172 ? -2.395 -15.402 11.063 1.00 95.62 172 GLU A CA 1
ATOM 1364 C C . GLU A 1 172 ? -3.815 -14.959 10.772 1.00 95.62 172 GLU A C 1
ATOM 1366 O O . GLU A 1 172 ? -4.067 -14.219 9.821 1.00 95.62 172 GLU A O 1
ATOM 1371 N N . ARG A 1 173 ? -4.760 -15.346 11.627 1.00 93.50 173 ARG A N 1
ATOM 1372 C CA . ARG A 1 173 ? -6.094 -14.752 11.588 1.00 93.50 173 ARG A CA 1
ATOM 1373 C C . ARG A 1 173 ? -5.963 -13.300 12.031 1.00 93.50 173 ARG A C 1
ATOM 1375 O O . ARG A 1 173 ? -5.427 -13.032 13.101 1.00 93.50 173 ARG A O 1
ATOM 1382 N N . SER A 1 174 ? -6.414 -12.361 11.203 1.00 82.06 174 SER A N 1
ATOM 1383 C CA . SER A 1 174 ? -6.561 -10.983 11.654 1.00 82.06 174 SER A CA 1
ATOM 1384 C C . SER A 1 174 ? -7.485 -11.010 12.859 1.00 82.06 174 SER A C 1
ATOM 1386 O O . SER A 1 174 ? -8.567 -11.596 12.769 1.00 82.06 174 SER A O 1
ATOM 1388 N N . GLU A 1 175 ? -7.062 -10.401 13.966 1.00 69.94 175 GLU A N 1
ATOM 1389 C CA . GLU A 1 175 ? -7.985 -10.082 15.046 1.00 69.94 175 GLU A CA 1
ATOM 1390 C C . GLU A 1 175 ? -9.100 -9.283 14.392 1.00 69.94 175 GLU A C 1
ATOM 1392 O O . GLU A 1 175 ? -8.911 -8.161 13.913 1.00 69.94 175 GLU A O 1
ATOM 1397 N N . GLN A 1 176 ? -10.237 -9.940 14.198 1.00 51.31 176 GLN A N 1
ATOM 1398 C CA . GLN A 1 176 ? -11.385 -9.257 13.672 1.00 51.31 176 GLN A CA 1
ATOM 1399 C C . GLN A 1 176 ? -11.663 -8.165 14.702 1.00 51.31 176 GLN A C 1
ATOM 1401 O O . GLN A 1 176 ? -11.716 -8.461 15.895 1.00 51.31 176 GLN A O 1
ATOM 1406 N N . SER A 1 177 ? -11.779 -6.912 14.260 1.00 44.53 177 SER A N 1
ATOM 1407 C CA . SER A 1 177 ? -12.361 -5.832 15.059 1.00 44.53 177 SER A CA 1
ATOM 1408 C C . SER A 1 177 ? -13.823 -6.202 15.325 1.00 44.53 177 SER A C 1
ATOM 1410 O O . SER A 1 177 ? -14.756 -5.702 14.704 1.00 44.53 177 SER A O 1
ATOM 1412 N N . HIS A 1 178 ? -14.008 -7.205 16.171 1.00 42.06 178 HIS A N 1
ATOM 1413 C CA . HIS A 1 178 ? -15.260 -7.820 16.532 1.00 42.06 178 HIS A CA 1
ATOM 1414 C C . HIS A 1 178 ? -15.441 -7.494 17.993 1.00 42.06 178 HIS A C 1
ATOM 1416 O O . HIS A 1 178 ? -14.752 -8.034 18.851 1.00 42.06 178 HIS A O 1
ATOM 1422 N N . ARG A 1 179 ? -16.395 -6.595 18.230 1.00 45.81 179 ARG A N 1
ATOM 1423 C CA . ARG A 1 179 ? -16.951 -6.251 19.535 1.00 45.81 179 ARG A CA 1
ATOM 1424 C C . ARG A 1 179 ? -15.959 -5.584 20.475 1.00 45.81 179 ARG A C 1
ATOM 1426 O O . ARG A 1 179 ? -15.304 -6.217 21.295 1.00 45.81 179 ARG A O 1
ATOM 1433 N N . LYS A 1 180 ? -15.984 -4.251 20.469 1.00 45.00 180 LYS A N 1
ATOM 1434 C CA . LYS A 1 180 ? -15.713 -3.543 21.720 1.00 45.00 180 LYS A CA 1
ATOM 1435 C C . LYS A 1 180 ? -16.901 -3.797 22.643 1.00 45.00 180 LYS A C 1
ATOM 1437 O O . LYS A 1 180 ? -17.989 -3.269 22.412 1.00 45.00 180 LYS A O 1
ATOM 1442 N N . GLU A 1 181 ? -16.694 -4.668 23.621 1.00 48.91 181 GLU A N 1
ATOM 1443 C CA . GLU A 1 181 ? -17.579 -4.821 24.767 1.00 48.91 181 GLU A CA 1
ATOM 1444 C C . GLU A 1 181 ? -17.303 -3.657 25.721 1.00 48.91 181 GLU A C 1
ATOM 1446 O O . GLU A 1 181 ? -16.184 -3.494 26.209 1.00 48.91 181 GLU A O 1
ATOM 1451 N N . PHE A 1 182 ? -18.309 -2.820 25.953 1.00 61.22 182 PHE A N 1
ATOM 1452 C CA . PHE A 1 182 ? -18.265 -1.817 27.010 1.00 61.22 182 PHE A CA 1
ATOM 1453 C C . PHE A 1 182 ? -19.175 -2.273 28.135 1.00 61.22 182 PHE A C 1
ATOM 1455 O O . PHE A 1 182 ? -20.320 -2.648 27.891 1.00 61.22 182 PHE A O 1
ATOM 1462 N N . VAL A 1 183 ? -18.672 -2.218 29.362 1.00 69.94 183 VAL A N 1
ATOM 1463 C CA . VAL A 1 183 ? -19.520 -2.301 30.546 1.00 69.94 183 VAL A CA 1
ATOM 1464 C C . VAL A 1 183 ? -19.922 -0.876 30.890 1.00 69.94 183 VAL A C 1
ATOM 1466 O O . VAL A 1 183 ? -19.059 -0.033 31.131 1.00 69.94 183 VAL A O 1
ATOM 1469 N N . ILE A 1 184 ? -21.219 -0.598 30.836 1.00 77.50 184 ILE A N 1
ATOM 1470 C CA . ILE A 1 184 ? -21.792 0.663 31.294 1.00 77.50 184 ILE A CA 1
ATOM 1471 C C . ILE A 1 184 ? -22.452 0.375 32.635 1.00 77.50 184 ILE A C 1
ATOM 1473 O O . ILE A 1 184 ? -23.388 -0.422 32.699 1.00 77.50 184 ILE A O 1
ATOM 1477 N N . ASP A 1 185 ? -21.961 1.010 33.692 1.00 79.12 185 ASP A N 1
ATOM 1478 C CA . ASP A 1 185 ? -22.625 0.974 34.990 1.00 79.12 185 ASP A CA 1
ATOM 1479 C C . ASP A 1 185 ? -23.874 1.859 34.931 1.00 79.12 185 ASP A C 1
ATOM 1481 O O . ASP A 1 185 ? -23.797 3.049 34.617 1.00 79.12 185 ASP A O 1
ATOM 1485 N N . THR A 1 186 ? -25.035 1.258 35.184 1.00 84.38 186 THR A N 1
ATOM 1486 C CA . THR A 1 186 ? -26.330 1.946 35.261 1.00 84.38 186 THR A CA 1
ATOM 1487 C C . THR A 1 186 ? -26.908 1.805 36.667 1.00 84.38 186 THR A C 1
ATOM 1489 O O . THR A 1 186 ? -26.470 0.942 37.430 1.00 84.38 186 THR A O 1
ATOM 1492 N N . ASP A 1 187 ? -27.924 2.603 37.004 1.00 72.44 187 ASP A N 1
ATOM 1493 C CA . ASP A 1 187 ? -28.619 2.516 38.300 1.00 72.44 187 ASP A CA 1
ATOM 1494 C C . ASP A 1 187 ? -29.295 1.145 38.531 1.00 72.44 187 ASP A C 1
ATOM 1496 O O . ASP A 1 187 ? -29.583 0.772 39.667 1.00 72.44 187 ASP A O 1
ATOM 1500 N N . GLU A 1 188 ? -29.501 0.365 37.463 1.00 83.25 188 GLU A N 1
ATOM 1501 C CA . GLU A 1 188 ? -30.053 -0.997 37.494 1.00 83.25 188 GLU A CA 1
ATOM 1502 C C . GLU A 1 188 ? -28.963 -2.093 37.464 1.00 83.25 188 GLU A C 1
ATOM 1504 O O . GLU A 1 188 ? -29.274 -3.284 37.509 1.00 83.25 188 GLU A O 1
ATOM 1509 N N . GLY A 1 189 ? -27.680 -1.709 37.417 1.00 75.56 189 GLY A N 1
ATOM 1510 C CA . GLY A 1 189 ? -26.520 -2.604 37.372 1.00 75.56 189 GLY A CA 1
ATOM 1511 C C . GLY A 1 189 ? -25.676 -2.489 36.089 1.00 75.56 189 GLY A C 1
ATOM 1512 O O . GLY A 1 189 ? -25.983 -1.691 35.198 1.00 75.56 189 GLY A O 1
ATOM 1513 N N . PRO A 1 190 ? -24.577 -3.261 35.982 1.00 78.94 190 PRO A N 1
ATOM 1514 C CA . PRO A 1 190 ? -23.681 -3.219 34.829 1.00 78.94 190 PRO A CA 1
ATOM 1515 C C . PRO A 1 190 ? -24.325 -3.848 33.586 1.00 78.94 190 PRO A C 1
ATOM 1517 O O . PRO A 1 190 ? -24.699 -5.022 33.586 1.00 78.94 190 PRO A O 1
ATOM 1520 N N . VAL A 1 191 ? -24.386 -3.088 32.491 1.00 81.38 191 VAL A N 1
ATOM 1521 C CA . VAL A 1 191 ? -24.882 -3.542 31.184 1.00 81.38 191 VAL A CA 1
ATOM 1522 C C . VAL A 1 191 ? -23.718 -3.689 30.209 1.00 81.38 191 VAL A C 1
ATOM 1524 O O . VAL A 1 191 ? -22.941 -2.760 29.995 1.00 81.38 191 VAL A O 1
ATOM 1527 N N . LYS A 1 192 ? -23.611 -4.862 29.577 1.00 74.12 192 LYS A N 1
ATOM 1528 C CA . LYS A 1 192 ? -22.631 -5.143 28.520 1.00 74.12 192 LYS A CA 1
ATOM 1529 C C . LYS A 1 192 ? -23.182 -4.702 27.167 1.00 74.12 192 LYS A C 1
ATOM 1531 O O . LYS A 1 192 ? -24.141 -5.288 26.668 1.00 74.12 192 LYS A O 1
ATOM 1536 N N . VAL A 1 193 ? -22.565 -3.696 26.556 1.00 69.12 193 VAL A N 1
ATOM 1537 C CA . VAL A 1 193 ? -22.922 -3.202 25.222 1.00 69.12 193 VAL A CA 1
ATOM 1538 C C . VAL A 1 193 ? -21.911 -3.708 24.203 1.00 69.12 193 VAL A C 1
ATOM 1540 O O . VAL A 1 193 ? -20.712 -3.451 24.318 1.00 69.12 193 VAL A O 1
ATOM 1543 N N . LEU A 1 194 ? -22.409 -4.417 23.190 1.00 58.44 194 LEU A N 1
ATOM 1544 C CA . LEU A 1 194 ? -21.621 -4.910 22.065 1.00 58.44 194 LEU A CA 1
ATOM 1545 C C . LEU A 1 194 ? -21.828 -3.979 20.870 1.00 58.44 194 LEU A C 1
ATOM 1547 O O . LEU A 1 194 ? -22.930 -3.901 20.328 1.00 58.44 194 LEU A O 1
ATOM 1551 N N . PHE A 1 195 ? -20.776 -3.282 20.443 1.00 49.59 195 PHE A N 1
ATOM 1552 C CA . PHE A 1 195 ? -20.814 -2.542 19.183 1.00 49.59 195 PHE A CA 1
ATOM 1553 C C . PHE A 1 195 ? -20.301 -3.426 18.050 1.00 49.59 195 PHE A C 1
ATOM 1555 O O . PHE A 1 195 ? -19.099 -3.680 17.945 1.00 49.59 195 PHE A O 1
ATOM 1562 N N . ASP A 1 196 ? -21.210 -3.841 17.172 1.00 48.25 196 ASP A N 1
ATOM 1563 C CA . ASP A 1 196 ? -20.850 -4.339 15.850 1.00 48.25 196 ASP A CA 1
ATOM 1564 C C . ASP A 1 196 ? -20.758 -3.120 14.914 1.00 48.25 196 ASP A C 1
ATOM 1566 O O . ASP A 1 196 ? -21.724 -2.378 14.746 1.00 48.25 196 ASP A O 1
ATOM 1570 N N . HIS A 1 197 ? -19.610 -2.874 14.273 1.00 43.94 197 HIS A N 1
ATOM 1571 C CA . HIS A 1 197 ? -19.448 -1.798 13.273 1.00 43.94 197 HIS A CA 1
ATOM 1572 C C . HIS A 1 197 ? -20.177 -2.081 11.935 1.00 43.94 197 HIS A C 1
ATOM 1574 O O . HIS A 1 197 ? -19.778 -1.607 10.865 1.00 43.94 197 HIS A O 1
ATOM 1580 N N . HIS A 1 198 ? -21.280 -2.828 11.976 1.00 36.62 198 HIS A N 1
ATOM 1581 C CA . HIS A 1 198 ? -22.216 -2.958 10.868 1.00 36.62 198 HIS A CA 1
ATOM 1582 C C . HIS A 1 198 ? -23.306 -1.879 10.975 1.00 36.62 198 HIS A C 1
ATOM 1584 O O . HIS A 1 198 ? -24.014 -1.838 11.978 1.00 36.62 198 HIS A O 1
ATOM 1590 N N . PRO A 1 199 ? -23.529 -1.040 9.945 1.00 35.97 199 PRO A N 1
ATOM 1591 C CA . PRO A 1 199 ? -24.757 -0.267 9.849 1.00 35.97 199 PRO A CA 1
ATOM 1592 C C . PRO A 1 199 ? -25.879 -1.221 9.424 1.00 35.97 199 PRO A C 1
ATOM 1594 O O . PRO A 1 199 ? -26.180 -1.364 8.243 1.00 35.97 199 PRO A O 1
ATOM 1597 N N . GLN A 1 200 ? -26.460 -1.930 10.386 1.00 31.27 200 GLN A N 1
ATOM 1598 C CA . GLN A 1 200 ? -27.773 -2.555 10.253 1.00 31.27 200 GLN A CA 1
ATOM 1599 C C . GLN A 1 200 ? -28.581 -2.231 11.516 1.00 31.27 200 GLN A C 1
ATOM 1601 O O . GLN A 1 200 ? -28.003 -2.167 12.602 1.00 31.27 200 GLN A O 1
ATOM 1606 N N . PRO A 1 201 ? -29.896 -1.976 11.400 1.00 33.12 201 PRO A N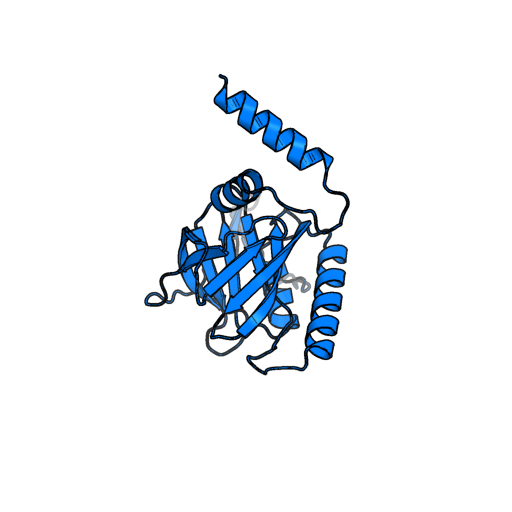 1
ATOM 1607 C CA . PRO A 1 201 ? -30.714 -1.557 12.530 1.00 33.12 201 PRO A CA 1
ATOM 1608 C C . PRO A 1 201 ? -30.789 -2.683 13.565 1.00 33.12 201 PRO A C 1
ATOM 1610 O O . PRO A 1 201 ? -31.317 -3.762 13.291 1.00 33.12 201 PRO A O 1
ATOM 1613 N N . VAL A 1 202 ? -30.266 -2.432 14.765 1.00 36.38 202 VAL A N 1
ATOM 1614 C CA . VAL A 1 202 ? -30.384 -3.364 15.889 1.00 36.38 202 VAL A CA 1
ATOM 1615 C C . VAL A 1 202 ? -31.841 -3.356 16.351 1.00 36.38 202 VAL A C 1
ATOM 1617 O O . VAL A 1 202 ? -32.343 -2.352 16.855 1.00 36.38 202 VAL A O 1
ATOM 1620 N N . LYS A 1 203 ? -32.539 -4.482 16.167 1.00 37.59 203 LYS A N 1
ATOM 1621 C CA . LYS A 1 203 ? -33.798 -4.745 16.869 1.00 37.59 203 LYS A CA 1
ATOM 1622 C C . LYS A 1 203 ? -33.480 -4.887 18.354 1.00 37.59 203 LYS A C 1
ATOM 1624 O O . LYS A 1 203 ? -32.734 -5.783 18.735 1.00 37.59 203 LYS A O 1
ATOM 1629 N N . ILE A 1 204 ? -34.069 -4.023 19.172 1.00 36.72 204 ILE A N 1
ATOM 1630 C CA . ILE A 1 204 ? -34.053 -4.158 20.628 1.00 36.72 204 ILE A CA 1
ATOM 1631 C C . ILE A 1 204 ? -34.890 -5.396 20.973 1.00 36.72 204 ILE A C 1
ATOM 1633 O O . ILE A 1 204 ? -36.091 -5.419 20.696 1.00 36.72 204 ILE A O 1
ATOM 1637 N N . GLN A 1 205 ? -34.262 -6.434 21.527 1.00 38.59 205 GLN A N 1
ATOM 1638 C CA . GLN A 1 205 ? -34.985 -7.492 22.232 1.00 38.59 205 GLN A CA 1
ATOM 1639 C C . GLN A 1 205 ? -35.131 -7.069 23.694 1.00 38.59 205 GLN A C 1
ATOM 1641 O O . GLN A 1 205 ? -34.159 -6.626 24.304 1.00 38.59 205 GLN A O 1
ATOM 1646 N N . LYS A 1 206 ? -36.373 -7.130 24.183 1.00 40.66 206 LYS A N 1
ATOM 1647 C CA . LYS A 1 206 ? -36.728 -6.963 25.593 1.00 40.66 206 LYS A CA 1
ATOM 1648 C C . LYS A 1 206 ? -36.417 -8.233 26.368 1.00 40.66 206 LYS A C 1
ATOM 1650 O O . LYS A 1 206 ? -36.582 -9.314 25.757 1.00 40.66 206 LYS A O 1
#

Nearest PDB structures (foldseek):
  7ock-assembly1_K  TM=6.506E-01  e=2.063E-03  Teetrevirus T3
  6y2d-assembly3_C  TM=4.715E-01  e=2.201E+00  Homo sapiens
  6szs-assembly1_z  TM=2.631E-01  e=8.593E-01  Bacillus subtilis subsp. subtilis str. 168
  7lu4-assembly1_A  TM=2.558E-01  e=2.747E+00  Thermanaerothrix daxensis

pLDDT: mean 81.95, std 19.77, range [31.27, 97.69]

Sequence (206 aa):
MLQQLQQLLLIVNLRKNYDGGSMRLSRAELEHHLQNSGMTFMTAENPSAQALTPNENATRNRQLEKDLSRLGAKFHRVRGRYGGNEESSYMIFHSDRVTPEVIEKLGAKYGQESVLHSVRGEHQLKYVSGPKAGMHHPGKGYTMSDDAPDYYSQARGVPKKFTAQLDFDRLERSEQSHRKEFVIDTDEGPVKVLFDHHPQPVKIQK

Mean predicted aligned error: 10.6 Å

Radius of gyration: 19.4 Å; Cα contacts (8 Å, |Δi|>4): 370; chains: 1; bounding box: 55×42×59 Å

Foldseek 3Di:
DVVVVVVVVVVVVVVVPDDLDADFDDPVRVVCCLQAFKKKKDALACALVHHDDPVVRVVRRVVVSVVCVVLVWDWHWKWAFAPRDIHTIITTTDDPSRHPVNVLVVCVVSRHQFMWIGHNFWIWRAGSDDPLHQKTWIFGHKDWALDDSHQWIGTHNGNITIHTGTDPVDIGRHPPPFFPWDFDQDPVGTDTDTDDPDPDDDDDDD

Secondary structure (DSSP, 8-state):
-HHHHHHHHHHHHHHHT-SSS-PPPPHHHHHHHHHH-EEEEE--SSGGG----HHHHHHHHHHHHHHHHHTT--EEEEEEEETTEEEEEEEEE-BTTB-HHHHHHHHHHTT-SEEEEEETTEEEEEE-SSTTTTEEEEEEEEEEES---SSEEEETT--SEEEEEE-TT--EE------EEEEEEETTEEEEEEE----S------

Solvent-accessible surface area (backbone atoms only — not comparable to full-atom values): 11456 Å² total; per-residue (Å²): 112,70,68,59,51,52,53,49,52,51,54,54,55,62,64,76,69,77,73,95,60,68,60,71,40,51,62,67,58,48,55,48,41,55,50,69,33,46,33,36,43,49,55,34,46,40,38,71,81,40,86,64,55,72,69,56,29,54,52,38,35,55,50,49,51,53,52,38,52,74,60,68,49,52,52,31,58,25,43,34,27,52,93,85,45,76,42,72,26,34,44,34,45,53,48,100,79,35,42,72,69,59,51,40,53,49,33,36,75,41,33,26,49,55,38,39,37,32,48,48,27,40,32,31,46,29,23,48,30,73,97,54,45,51,25,24,27,44,27,58,44,72,48,79,34,82,82,63,94,50,55,29,37,27,48,45,76,31,88,49,28,37,27,72,42,62,40,83,90,46,79,40,72,50,81,66,94,67,50,63,70,42,77,45,81,46,102,92,46,76,42,79,45,71,50,66,96,61,98,64,88,79,78,85,80,131